Protein AF-A0AA88R246-F1 (afdb_monomer_lite)

Foldseek 3Di:
DDDDDDDPPVVVVVVVLVVVFVQDPVLVVLQVVLVVCVVPDDLLPAAADLVVQLVSLLSHQLSVLSRVCRSLVHDDPLLSLLSSLLSSLLSLLVLLLCQVVVCVPPQRDRNQHPVLQVVLVQWDDDPNGIGGHDPPQPSQLSSLVVSLVSSVVSLVVSVVSPVVDDPSSQVSSLSSLLSVLLSVQCVVVSNRSPPCCCVPPRRNDPVVVSVQVSVCSVCCPVDPDDRPPPDPDCPPCCPSVVVVCVVVVNDDPPPDDDDDDDDDDDDDDDDDDDDDDDDDDDDDDDDDDDDDDDD

Secondary structure (DSSP, 8-state):
-------HHHHHHHHHHHHHS---HHHHHHHHHHHHHHHT--TT-----HHHHHHHHIIIIIHHHHHHHHHTT---HHHHHHHHHHHHHHHHHHHHHHHHHHHTTTS----S-HHHHHHTT-EEEETTEEEE----HHHHHHHHHHHHHHHHHHHHHHHHHTTTS-GGGHHHHTTHHHHHHHHHHHHHTTT-TT-GGGGSTBTTB-HHHHHHHHHHHHHTTTSTT-----S-----HHHHHHHHHHHTTT-----SS-----------------PPP------------PPPP--

InterPro domains:
  IPR002060 Squalene/phytoene synthase [PF00494] (11-198)
  IPR008949 Isoprenoid synthase domain superfamily [G3DSA:1.10.600.10] (1-194)
  IPR008949 Isoprenoid synthase domain superfamily [SSF48576] (9-214)

Sequence (295 aa):
MSGASTSSGVRAAFSYCVQQHKISKSWLKRSVEARINDANREFDEIPGTVEELEQYAENTASTMLYSTLQAGGIRSTAADHAASHIGKASGLLLLLKSIPYHASRNHCFSYIPAKVAAKHGLLVKQGGESQIRMDSREGLSDAVFEMASVANAHLQKARELAGTVPVEARPVLLPALPAQVLLDSLSRVQFDVFDPRLVRGILGVPPLSFQMKLKCELESRTIAGVRIDCLVDKTPEDSVARMWRSVTGGCGVAVDGVRSCCRWSMDGRHAGVGRCVAGRRKMGFGDVAVSPWTA

pLDDT: mean 74.27, std 26.78, range [23.48, 98.81]

Radius of gyration: 23.15 Å; chains: 1; bounding box: 57×78×54 Å

Structure (mmCIF, N/CA/C/O backbone):
data_AF-A0AA88R246-F1
#
_entry.id   AF-A0AA88R246-F1
#
loop_
_atom_site.group_PDB
_atom_site.id
_atom_site.type_symbol
_atom_site.label_atom_id
_atom_site.label_alt_id
_atom_site.label_comp_id
_atom_site.label_asym_id
_atom_site.label_entity_id
_atom_site.label_seq_id
_atom_site.pdbx_PDB_ins_code
_atom_site.Cartn_x
_atom_site.Cartn_y
_atom_site.Cartn_z
_atom_site.occupancy
_atom_site.B_iso_or_equiv
_atom_site.auth_seq_id
_atom_site.auth_comp_id
_atom_site.auth_asym_id
_atom_site.auth_atom_id
_atom_site.pdbx_PDB_model_num
ATOM 1 N N . MET A 1 1 ? -2.635 40.522 6.692 1.00 35.00 1 MET A N 1
ATOM 2 C CA . MET A 1 1 ? -3.107 39.676 5.574 1.00 35.00 1 MET A CA 1
ATOM 3 C C . MET A 1 1 ? -3.913 38.534 6.170 1.00 35.00 1 MET A C 1
ATOM 5 O O . MET A 1 1 ? -3.350 37.649 6.797 1.00 35.00 1 MET A O 1
ATOM 9 N N . SER A 1 2 ? -5.237 38.650 6.106 1.00 39.62 2 SER A N 1
ATOM 10 C CA . SER A 1 2 ? -6.203 37.724 6.696 1.00 39.62 2 SER A CA 1
ATOM 11 C C . SER A 1 2 ? -6.232 36.409 5.917 1.00 39.62 2 SER A C 1
ATOM 13 O O . SER A 1 2 ? -6.717 36.370 4.787 1.00 39.62 2 SER A O 1
ATOM 15 N N . GLY A 1 3 ? -5.711 35.339 6.519 1.00 38.88 3 GLY A N 1
ATOM 16 C CA . GLY A 1 3 ? -5.854 33.981 6.001 1.00 38.88 3 GLY A CA 1
ATOM 17 C C . GLY A 1 3 ? -7.319 33.561 6.066 1.00 38.88 3 GLY A C 1
ATOM 18 O O . GLY A 1 3 ? -7.856 33.341 7.150 1.00 38.88 3 GLY A O 1
ATOM 19 N N . ALA A 1 4 ? -7.975 33.510 4.909 1.00 44.34 4 ALA A N 1
ATOM 20 C CA . ALA A 1 4 ? -9.368 33.116 4.784 1.00 44.34 4 ALA A CA 1
ATOM 21 C C . ALA A 1 4 ? -9.586 31.704 5.355 1.00 44.34 4 ALA A C 1
ATOM 23 O O . ALA A 1 4 ? -8.987 30.723 4.912 1.00 44.34 4 ALA A O 1
ATOM 24 N N . SER A 1 5 ? -10.462 31.622 6.355 1.00 52.97 5 SER A N 1
ATOM 25 C CA . SER A 1 5 ? -10.912 30.396 6.999 1.00 52.97 5 SER A CA 1
ATOM 26 C C . SER A 1 5 ? -11.648 29.504 5.999 1.00 52.97 5 SER A C 1
ATOM 28 O O . SER A 1 5 ? -12.808 29.750 5.670 1.00 52.97 5 SER A O 1
ATOM 30 N N . THR A 1 6 ? -11.008 28.436 5.542 1.00 55.66 6 THR A N 1
ATOM 31 C CA . THR A 1 6 ? -11.683 27.367 4.801 1.00 55.66 6 THR A CA 1
ATOM 32 C C . THR A 1 6 ? -11.659 26.076 5.629 1.00 55.66 6 THR A C 1
ATOM 34 O O . THR A 1 6 ? -10.630 25.677 6.168 1.00 55.66 6 THR A O 1
ATOM 37 N N . SER A 1 7 ? -12.841 25.452 5.755 1.00 57.88 7 SER A N 1
ATOM 38 C CA . SER A 1 7 ? -13.200 24.218 6.497 1.00 57.88 7 SER A CA 1
ATOM 39 C C . SER A 1 7 ? -13.704 24.340 7.955 1.00 57.88 7 SER A C 1
ATOM 41 O O . SER A 1 7 ? -13.295 23.604 8.853 1.00 57.88 7 SER A O 1
ATOM 43 N N . SER A 1 8 ? -14.696 25.200 8.216 1.00 70.62 8 SER A N 1
ATOM 44 C CA . SER A 1 8 ? -15.404 25.200 9.513 1.00 70.62 8 SER A CA 1
ATOM 45 C C . SER A 1 8 ? -16.084 23.854 9.832 1.00 70.62 8 SER A C 1
ATOM 47 O O . SER A 1 8 ? -16.050 23.428 10.983 1.00 70.62 8 SER A O 1
ATOM 49 N N . GLY A 1 9 ? -16.620 23.149 8.824 1.00 81.50 9 GLY A N 1
ATOM 50 C CA . GLY A 1 9 ? -17.349 21.882 8.996 1.00 81.50 9 GLY A CA 1
ATOM 51 C C . GLY A 1 9 ? -16.473 20.672 9.341 1.00 81.50 9 GLY A C 1
ATOM 52 O O . GLY A 1 9 ? -16.708 20.016 10.352 1.00 81.50 9 GLY A O 1
ATOM 53 N N . VAL A 1 10 ? -15.427 20.394 8.551 1.00 83.69 10 VAL A N 1
ATOM 54 C CA . VAL A 1 10 ? -14.517 19.252 8.802 1.00 83.69 10 VAL A CA 1
ATOM 55 C C . VAL A 1 10 ? -13.786 19.427 10.130 1.00 83.69 10 VAL A C 1
ATOM 57 O O . VAL A 1 10 ? -13.700 18.489 10.919 1.00 83.69 10 VAL A O 1
ATOM 60 N N . ARG A 1 11 ? -13.318 20.648 10.422 1.00 83.75 11 ARG A N 1
ATOM 61 C CA . ARG A 1 11 ? -12.662 20.959 11.694 1.00 83.75 11 ARG A CA 1
ATOM 62 C C . ARG A 1 11 ? -13.608 20.782 12.883 1.00 83.75 11 ARG A C 1
ATOM 64 O O . ARG A 1 11 ? -13.180 20.251 13.903 1.00 83.75 11 ARG A O 1
ATOM 71 N N . ALA A 1 12 ? -14.871 21.196 12.760 1.00 84.81 12 ALA A N 1
ATOM 72 C CA . ALA A 1 12 ? -15.870 21.009 13.811 1.00 84.81 12 ALA A CA 1
ATOM 73 C C . ALA A 1 12 ? -16.197 19.524 14.035 1.00 84.81 12 ALA A C 1
ATOM 75 O O . ALA A 1 12 ? -16.157 19.069 15.176 1.00 84.81 12 ALA A O 1
ATOM 76 N N . ALA A 1 13 ? -16.434 18.757 12.966 1.00 84.94 13 ALA A N 1
ATOM 77 C CA . ALA A 1 13 ? -16.696 17.319 13.051 1.00 84.94 13 ALA A CA 1
ATOM 78 C C . ALA A 1 13 ? -15.510 16.559 13.664 1.00 84.94 13 ALA A C 1
ATOM 80 O O . ALA A 1 13 ? -15.682 15.753 14.575 1.00 84.94 13 ALA A O 1
ATOM 81 N N . PHE A 1 14 ? -14.287 16.876 13.234 1.00 83.25 14 PHE A N 1
ATOM 82 C CA . PHE A 1 14 ? -13.085 16.275 13.800 1.00 83.25 14 PHE A CA 1
ATOM 83 C C . PHE A 1 14 ? -12.880 16.671 15.270 1.00 83.25 14 PHE A C 1
ATOM 85 O O . PHE A 1 14 ? -12.586 15.815 16.101 1.00 83.25 14 PHE A O 1
ATOM 92 N N . SER A 1 15 ? -13.091 17.946 15.620 1.00 84.50 15 SER A N 1
ATOM 93 C CA . SER A 1 15 ? -13.041 18.408 17.014 1.00 84.50 15 SER A CA 1
ATOM 94 C C . SER A 1 15 ? -14.056 17.672 17.885 1.00 84.50 15 SER A C 1
ATOM 96 O O . SER A 1 15 ? -13.725 17.295 19.006 1.00 84.50 15 SER A O 1
ATOM 98 N N . TYR A 1 16 ? -15.265 17.433 17.374 1.00 85.19 16 TYR A N 1
ATOM 99 C CA . TYR A 1 16 ? -16.276 16.637 18.060 1.00 85.19 16 TYR A CA 1
ATOM 100 C C . TYR A 1 16 ? -15.794 15.194 18.280 1.00 85.19 16 TYR A C 1
ATOM 102 O O . TYR A 1 16 ? -15.794 14.726 19.416 1.00 85.19 16 TYR A O 1
ATOM 110 N N . CYS A 1 17 ? -15.278 14.516 17.249 1.00 81.88 17 CYS A N 1
ATOM 111 C CA . CYS A 1 17 ? -14.730 13.161 17.389 1.00 81.88 17 CYS A CA 1
ATOM 112 C C . CYS A 1 17 ? -13.580 13.082 18.405 1.00 81.88 17 CYS A C 1
ATOM 114 O O . CYS A 1 17 ? -13.530 12.135 19.181 1.00 81.88 17 CYS A O 1
ATOM 116 N N . VAL A 1 18 ? -12.683 14.074 18.442 1.00 84.25 18 VAL A N 1
ATOM 117 C CA . VAL A 1 18 ? -11.574 14.138 19.415 1.00 84.25 18 VAL A CA 1
ATOM 118 C C . VAL A 1 18 ? -12.067 14.400 20.844 1.00 84.25 18 VAL A C 1
ATOM 120 O O . VAL A 1 18 ? -11.430 13.962 21.799 1.00 84.25 18 VAL A O 1
ATOM 123 N N . GLN A 1 19 ? -13.183 15.115 21.014 1.00 83.38 19 GLN A N 1
ATOM 124 C CA . GLN A 1 19 ? -13.802 15.318 22.329 1.00 83.38 19 GLN A CA 1
ATOM 125 C C . GLN A 1 19 ? -14.497 14.046 22.832 1.00 83.38 19 GLN A C 1
ATOM 127 O O . GLN A 1 19 ? -14.386 13.723 24.012 1.00 83.38 19 GLN A O 1
ATOM 132 N N . GLN A 1 20 ? -15.191 13.323 21.947 1.00 83.06 20 GLN A N 1
ATOM 133 C CA . GLN A 1 20 ? -15.928 12.102 22.297 1.00 83.06 20 GLN A CA 1
ATOM 134 C C . GLN A 1 20 ? -15.016 10.875 22.442 1.00 83.06 20 GLN A C 1
ATOM 136 O O . GLN A 1 20 ? -15.231 10.027 23.307 1.00 83.06 20 GLN A O 1
ATOM 141 N N . HIS A 1 21 ? -13.970 10.782 21.621 1.00 79.12 21 HIS A N 1
ATOM 142 C CA . HIS A 1 21 ? -13.062 9.642 21.574 1.00 79.12 21 HIS A CA 1
ATOM 143 C C . HIS A 1 21 ? -11.621 10.091 21.812 1.00 79.12 21 HIS A C 1
ATOM 145 O O . HIS A 1 21 ? -11.150 11.083 21.260 1.00 79.12 21 HIS A O 1
ATOM 151 N N . LYS A 1 22 ? -10.870 9.308 22.597 1.00 77.56 22 LYS A N 1
ATOM 152 C CA . LYS A 1 22 ? -9.430 9.525 22.812 1.00 77.56 22 LYS A CA 1
ATOM 153 C C . LYS A 1 22 ? -8.634 9.100 21.570 1.00 77.56 22 LYS A C 1
ATOM 155 O O . LYS A 1 22 ? -7.970 8.067 21.585 1.00 77.56 22 LYS A O 1
ATOM 160 N N . ILE A 1 23 ? -8.730 9.884 20.499 1.00 81.50 23 ILE A N 1
ATOM 161 C CA . ILE A 1 23 ? -7.979 9.676 19.257 1.00 81.50 23 ILE A CA 1
ATOM 162 C C . ILE A 1 23 ? -6.548 10.167 19.466 1.00 81.50 23 ILE A C 1
ATOM 164 O O . ILE A 1 23 ? -6.315 11.304 19.890 1.00 81.50 23 ILE A O 1
ATOM 168 N N . SER A 1 24 ? -5.572 9.320 19.150 1.00 83.19 24 SER A N 1
ATOM 169 C CA . SER A 1 24 ? -4.174 9.702 19.243 1.00 83.19 24 SER A CA 1
ATOM 170 C C . SER A 1 24 ? -3.812 10.712 18.160 1.00 83.19 24 SER A C 1
ATOM 172 O O . SER A 1 24 ? -3.824 10.417 16.963 1.00 83.19 24 SER A O 1
ATOM 174 N N . LYS A 1 25 ? -3.386 11.901 18.593 1.00 86.62 25 LYS A N 1
ATOM 175 C CA . LYS A 1 25 ? -2.798 12.912 17.704 1.00 86.62 25 LYS A CA 1
ATOM 176 C C . LYS A 1 25 ? -1.494 12.426 17.064 1.00 86.62 25 LYS A C 1
ATOM 178 O O . LYS A 1 25 ? -1.115 12.947 16.018 1.00 86.62 25 LYS A O 1
ATOM 183 N N . SER A 1 26 ? -0.814 11.444 17.668 1.00 90.81 26 SER A N 1
ATOM 184 C CA . SER A 1 26 ? 0.472 10.947 17.169 1.00 90.81 26 SER A CA 1
ATOM 185 C C . SER A 1 26 ? 0.349 10.290 15.795 1.00 90.81 26 SER A C 1
ATOM 187 O O . SER A 1 26 ? 1.221 10.505 14.961 1.00 90.81 26 SER A O 1
ATOM 189 N N . TRP A 1 27 ? -0.737 9.554 15.526 1.00 91.94 27 TRP A N 1
ATOM 190 C CA . TRP A 1 27 ? -0.941 8.878 14.240 1.00 91.94 27 TRP A CA 1
ATOM 191 C C . TRP A 1 27 ? -1.138 9.869 13.098 1.00 91.94 27 TRP A C 1
ATOM 193 O O . TRP A 1 27 ? -0.488 9.760 12.061 1.00 91.94 27 TRP A O 1
ATOM 203 N N . LEU A 1 28 ? -1.966 10.889 13.320 1.00 89.88 28 LEU A N 1
ATOM 204 C CA . LEU A 1 28 ? -2.199 11.941 12.334 1.00 89.88 28 LEU A CA 1
ATOM 205 C C . LEU A 1 28 ? -0.947 12.784 12.110 1.00 89.88 28 LEU A C 1
ATOM 207 O O . LEU A 1 28 ? -0.586 13.040 10.965 1.00 89.88 28 LEU A O 1
ATOM 211 N N . LYS A 1 29 ? -0.254 13.166 13.190 1.00 94.50 29 LYS A N 1
ATOM 212 C CA . LYS A 1 29 ? 1.013 13.897 13.096 1.00 94.50 29 LYS A CA 1
ATOM 213 C C . LYS A 1 29 ? 2.038 13.107 12.279 1.00 94.50 29 LYS A C 1
ATOM 215 O O . LYS A 1 29 ? 2.584 13.650 11.328 1.00 94.50 29 LYS A O 1
ATOM 220 N N . ARG A 1 30 ? 2.196 11.811 12.567 1.00 96.31 30 ARG A N 1
ATOM 221 C CA . ARG A 1 30 ? 3.084 10.910 11.821 1.00 96.31 30 ARG A CA 1
ATOM 222 C C . ARG A 1 30 ? 2.716 10.821 10.338 1.00 96.31 30 ARG A C 1
ATOM 224 O O . ARG A 1 30 ? 3.610 10.868 9.499 1.00 96.31 30 ARG A O 1
ATOM 231 N N . SER A 1 31 ? 1.425 10.750 10.000 1.00 96.50 31 SER A N 1
ATOM 232 C CA . SER A 1 31 ? 0.998 10.766 8.594 1.00 96.50 31 SER A CA 1
ATOM 233 C C . SER A 1 31 ? 1.290 12.082 7.895 1.00 96.50 31 SER A C 1
ATOM 235 O O . SER A 1 31 ? 1.627 12.059 6.712 1.00 96.50 31 SER A O 1
ATOM 237 N N . VAL A 1 32 ? 1.103 13.210 8.576 1.00 96.25 32 VAL A N 1
ATOM 238 C CA . VAL A 1 32 ? 1.383 14.528 8.004 1.00 96.25 32 VAL A CA 1
ATOM 239 C C . VAL A 1 32 ? 2.884 14.684 7.784 1.00 96.25 32 VAL A C 1
ATOM 241 O O . VAL A 1 32 ? 3.290 15.029 6.682 1.00 96.25 32 VAL A O 1
ATOM 244 N N . GLU A 1 33 ? 3.702 14.348 8.781 1.00 97.69 33 GLU A N 1
ATOM 245 C CA . GLU A 1 33 ? 5.165 14.396 8.688 1.00 97.69 33 GLU A CA 1
ATOM 246 C C . GLU A 1 33 ? 5.692 13.507 7.558 1.00 97.69 33 GLU A C 1
ATOM 248 O O . GLU A 1 33 ? 6.476 13.972 6.738 1.00 97.69 33 GLU A O 1
ATOM 253 N N . ALA A 1 34 ? 5.207 12.267 7.436 1.00 96.94 34 ALA A N 1
ATOM 254 C CA . ALA A 1 34 ? 5.619 11.375 6.352 1.00 96.94 34 ALA A CA 1
ATOM 255 C C . ALA A 1 34 ? 5.287 11.937 4.959 1.00 96.94 34 ALA A C 1
ATOM 257 O O . ALA A 1 34 ? 6.098 11.821 4.045 1.00 96.94 34 ALA A O 1
ATOM 258 N N . ARG A 1 35 ? 4.121 12.578 4.796 1.00 95.25 35 ARG A N 1
ATOM 259 C CA . ARG A 1 35 ? 3.712 13.201 3.524 1.00 95.25 35 ARG A CA 1
ATOM 260 C C . ARG A 1 35 ? 4.471 14.493 3.228 1.00 95.25 35 ARG A C 1
ATOM 262 O O . ARG A 1 35 ? 4.769 14.743 2.070 1.00 95.25 35 ARG A O 1
ATOM 269 N N . ILE A 1 36 ? 4.783 15.298 4.247 1.00 95.75 36 ILE A N 1
ATOM 270 C CA . ILE A 1 36 ? 5.631 16.490 4.097 1.00 95.75 36 ILE A CA 1
ATOM 271 C C . ILE A 1 36 ? 7.034 16.069 3.658 1.00 95.75 36 ILE A C 1
ATOM 273 O O . ILE A 1 36 ? 7.559 16.626 2.703 1.00 95.75 36 ILE A O 1
ATOM 277 N N . ASN A 1 37 ? 7.609 15.055 4.306 1.00 93.38 37 ASN A N 1
ATOM 278 C CA . ASN A 1 37 ? 8.934 14.550 3.955 1.00 93.38 37 ASN A CA 1
ATOM 279 C C . ASN A 1 37 ? 8.968 13.993 2.525 1.00 93.38 37 ASN A C 1
ATOM 281 O O . ASN A 1 37 ? 9.909 14.266 1.796 1.00 93.38 37 ASN A O 1
ATOM 285 N N . ASP A 1 38 ? 7.932 13.264 2.103 1.00 91.44 38 ASP A N 1
ATOM 286 C CA . ASP A 1 38 ? 7.819 12.756 0.728 1.00 91.44 38 ASP A CA 1
ATOM 287 C C . ASP A 1 38 ? 7.621 13.878 -0.304 1.00 91.44 38 ASP A C 1
ATOM 289 O O . ASP A 1 38 ? 8.157 13.796 -1.402 1.00 91.44 38 ASP A O 1
ATOM 293 N N . ALA A 1 39 ? 6.907 14.953 0.050 1.00 89.56 39 ALA A N 1
ATOM 294 C CA . ALA A 1 39 ? 6.737 16.124 -0.814 1.00 89.56 39 ALA A CA 1
ATOM 295 C C . ALA A 1 39 ? 8.005 16.988 -0.931 1.00 89.56 39 ALA A C 1
ATOM 297 O O . ALA A 1 39 ? 8.181 17.666 -1.940 1.00 89.56 39 ALA A O 1
ATOM 298 N N . ASN A 1 40 ? 8.858 16.975 0.095 1.00 89.62 40 ASN A N 1
ATOM 299 C CA . ASN A 1 40 ? 10.129 17.701 0.124 1.00 89.62 40 ASN A CA 1
ATOM 300 C C . ASN A 1 40 ? 11.295 16.906 -0.482 1.00 89.62 40 ASN A C 1
ATOM 302 O O . ASN A 1 40 ? 12.397 17.440 -0.553 1.00 89.62 40 ASN A O 1
ATOM 306 N N . ARG A 1 41 ? 11.071 15.644 -0.862 1.00 84.69 41 ARG A N 1
ATOM 307 C CA . ARG A 1 41 ? 12.100 14.748 -1.390 1.00 84.69 41 ARG A CA 1
ATOM 308 C C . ARG A 1 41 ? 12.610 15.260 -2.744 1.00 84.69 41 ARG A C 1
ATOM 310 O O . ARG A 1 41 ? 11.811 15.663 -3.597 1.00 84.69 41 ARG A O 1
ATOM 317 N N . GLU A 1 42 ? 13.927 15.257 -2.926 1.00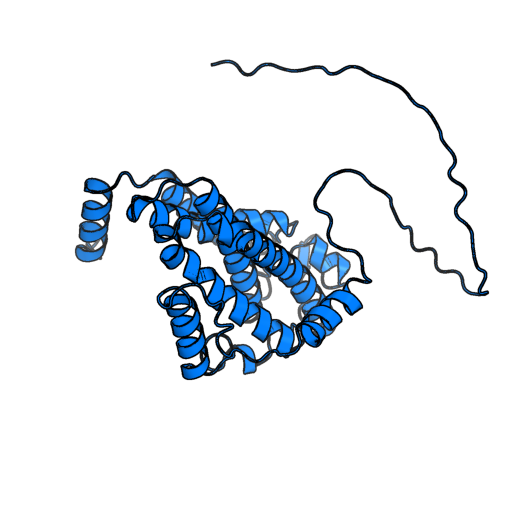 80.62 42 GLU A N 1
ATOM 318 C CA . GLU A 1 42 ? 14.564 15.743 -4.157 1.00 80.62 42 GLU A CA 1
ATOM 319 C C . GLU A 1 42 ? 14.411 14.737 -5.316 1.00 80.62 42 GLU A C 1
ATOM 321 O O . GLU A 1 42 ? 14.024 13.582 -5.132 1.00 80.62 42 GLU A O 1
ATOM 326 N N . PHE A 1 43 ? 14.653 15.183 -6.553 1.00 69.19 43 PHE A N 1
ATOM 327 C CA . PHE A 1 43 ? 14.414 14.371 -7.755 1.00 69.19 43 PHE A CA 1
ATOM 328 C C . PHE A 1 43 ? 15.380 13.185 -7.913 1.00 69.19 43 PHE A C 1
ATOM 330 O O . PHE A 1 43 ? 15.055 12.229 -8.619 1.00 69.19 43 PHE A O 1
ATOM 337 N N . ASP A 1 44 ? 16.552 13.249 -7.290 1.00 70.88 44 ASP A N 1
ATOM 338 C CA . ASP A 1 44 ? 17.595 12.221 -7.272 1.00 70.88 44 ASP A CA 1
ATOM 339 C C . ASP A 1 44 ? 17.527 11.316 -6.024 1.00 70.88 44 ASP A C 1
ATOM 341 O O . ASP A 1 44 ? 18.180 10.269 -5.975 1.00 70.88 44 ASP A O 1
ATOM 345 N N . GLU A 1 45 ? 16.683 11.655 -5.045 1.00 81.50 45 GLU A N 1
ATOM 346 C CA . GLU A 1 45 ? 16.440 10.861 -3.840 1.00 81.50 45 GLU A CA 1
ATOM 347 C C . GLU A 1 45 ? 15.536 9.650 -4.137 1.00 81.50 45 GLU A C 1
ATOM 349 O O . GLU A 1 45 ? 14.360 9.577 -3.769 1.00 81.50 45 GLU A O 1
ATOM 354 N N . ILE A 1 46 ? 16.101 8.647 -4.809 1.00 85.75 46 ILE A N 1
ATOM 355 C CA . ILE A 1 46 ? 15.436 7.362 -5.051 1.00 85.75 46 ILE A CA 1
ATOM 356 C C . ILE A 1 46 ? 15.368 6.573 -3.729 1.00 85.75 46 ILE A C 1
ATOM 358 O O . ILE A 1 46 ? 16.405 6.390 -3.085 1.00 85.75 46 ILE A O 1
ATOM 362 N N . PRO A 1 47 ? 14.198 6.019 -3.344 1.00 90.75 47 PRO A N 1
ATOM 363 C CA . PRO A 1 47 ? 14.093 5.124 -2.192 1.00 90.75 47 PRO A CA 1
ATOM 364 C C . PRO A 1 47 ? 15.116 3.986 -2.281 1.00 90.75 47 PRO A C 1
ATOM 366 O O . PRO A 1 47 ? 15.259 3.351 -3.325 1.00 90.75 47 PRO A O 1
ATOM 369 N N . GLY A 1 48 ? 15.838 3.685 -1.209 1.00 91.88 48 GLY A N 1
ATOM 370 C CA . GLY A 1 48 ? 16.890 2.668 -1.253 1.00 91.88 48 GLY A CA 1
ATOM 371 C C . GLY A 1 48 ? 16.323 1.251 -1.345 1.00 91.88 48 GLY A C 1
ATOM 372 O O . GLY A 1 48 ? 16.835 0.396 -2.081 1.00 91.88 48 GLY A O 1
ATOM 373 N N . THR A 1 49 ? 15.256 0.997 -0.588 1.00 96.19 49 THR A N 1
ATOM 374 C CA . THR A 1 49 ? 14.737 -0.344 -0.291 1.00 96.19 49 THR A CA 1
ATOM 375 C C . THR A 1 49 ? 13.205 -0.415 -0.316 1.00 96.19 49 THR A C 1
ATOM 377 O O . THR A 1 49 ? 12.528 0.611 -0.274 1.00 96.19 49 THR A O 1
ATOM 380 N N . VAL A 1 50 ? 12.637 -1.626 -0.410 1.00 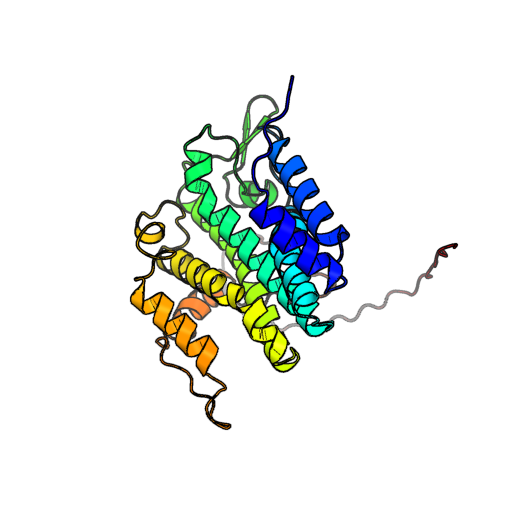97.31 50 VAL A N 1
ATOM 381 C CA . VAL A 1 50 ? 11.170 -1.808 -0.330 1.00 97.31 50 VAL A CA 1
ATOM 382 C C . VAL A 1 50 ? 10.685 -1.513 1.089 1.00 97.31 50 VAL A C 1
ATOM 384 O O . VAL A 1 50 ? 9.616 -0.935 1.269 1.00 97.31 50 VAL A O 1
ATOM 387 N N . GLU A 1 51 ? 11.517 -1.808 2.083 1.00 97.75 51 GLU A N 1
ATOM 388 C CA . GLU A 1 51 ? 11.265 -1.587 3.502 1.00 97.75 51 GLU A CA 1
ATOM 389 C C . GLU A 1 51 ? 11.055 -0.097 3.830 1.00 97.75 51 GLU A C 1
ATOM 391 O O . GLU A 1 51 ? 10.216 0.247 4.662 1.00 97.75 51 GLU A O 1
ATOM 396 N N . GLU A 1 52 ? 11.754 0.815 3.145 1.00 96.38 52 GLU A N 1
ATOM 397 C CA . GLU A 1 52 ? 11.508 2.262 3.259 1.00 96.38 52 GLU A CA 1
ATOM 398 C C . GLU A 1 52 ? 10.103 2.647 2.776 1.00 96.38 52 GLU A C 1
ATOM 400 O O . GLU A 1 52 ? 9.433 3.479 3.394 1.00 96.38 52 GLU A O 1
ATOM 405 N N . LEU A 1 53 ? 9.626 2.018 1.699 1.00 97.06 53 LEU A N 1
ATOM 406 C CA . LEU A 1 53 ? 8.278 2.244 1.177 1.00 97.06 53 LEU A CA 1
ATOM 407 C C . LEU A 1 53 ? 7.207 1.582 2.047 1.00 97.06 53 LEU A C 1
ATOM 409 O O . LEU A 1 53 ? 6.144 2.168 2.249 1.00 97.06 53 LEU A O 1
ATOM 413 N N . GLU A 1 54 ? 7.486 0.413 2.629 1.00 98.12 54 GLU A N 1
ATOM 414 C CA . GLU A 1 54 ? 6.643 -0.181 3.672 1.00 98.12 54 GLU A CA 1
ATOM 415 C C . GLU A 1 54 ? 6.538 0.745 4.885 1.00 98.12 54 GLU A C 1
ATOM 417 O O . GLU A 1 54 ? 5.450 0.932 5.428 1.00 98.12 54 GLU A O 1
ATOM 422 N N . GLN A 1 55 ? 7.648 1.356 5.304 1.00 98.25 55 GLN A N 1
ATOM 423 C CA . GLN A 1 55 ? 7.662 2.296 6.420 1.00 98.25 55 GLN A CA 1
ATOM 424 C C . GLN A 1 55 ? 6.884 3.577 6.089 1.00 98.25 55 GLN A C 1
ATOM 426 O O . GLN A 1 55 ? 6.159 4.094 6.944 1.00 98.25 55 GLN A O 1
ATOM 431 N N . TYR A 1 56 ? 6.982 4.075 4.854 1.00 97.56 56 TYR A N 1
ATOM 432 C CA . TYR A 1 56 ? 6.148 5.175 4.373 1.00 97.56 56 TYR A CA 1
ATOM 433 C C . TYR A 1 56 ? 4.657 4.803 4.381 1.00 97.56 56 TYR A C 1
ATOM 435 O O . TYR A 1 56 ? 3.835 5.564 4.898 1.00 97.56 56 TYR A O 1
ATOM 443 N N . ALA A 1 57 ? 4.298 3.622 3.874 1.00 98.31 57 ALA A N 1
ATOM 444 C CA . ALA A 1 57 ? 2.925 3.122 3.866 1.00 98.31 57 ALA A CA 1
ATOM 445 C C . ALA A 1 57 ? 2.375 2.912 5.288 1.00 98.31 57 ALA A C 1
ATOM 447 O O . ALA A 1 57 ? 1.235 3.278 5.573 1.00 98.31 57 ALA A O 1
ATOM 448 N N . GLU A 1 58 ? 3.204 2.421 6.209 1.00 98.44 58 GLU A N 1
ATOM 449 C CA . GLU A 1 58 ? 2.882 2.314 7.632 1.00 98.44 58 GLU A CA 1
ATOM 450 C C . GLU A 1 58 ? 2.597 3.683 8.251 1.00 98.44 58 GLU A C 1
ATOM 452 O O . GLU A 1 58 ? 1.613 3.872 8.965 1.00 98.44 58 GLU A O 1
ATOM 457 N N . ASN A 1 59 ? 3.427 4.673 7.930 1.00 98.31 59 ASN A N 1
ATOM 458 C CA . ASN A 1 59 ? 3.285 6.016 8.471 1.00 98.31 59 ASN A CA 1
ATOM 459 C C . ASN A 1 59 ? 2.118 6.795 7.850 1.00 98.31 59 ASN A C 1
ATOM 461 O O . ASN A 1 59 ? 1.667 7.759 8.464 1.00 98.31 59 ASN A O 1
ATOM 465 N N . THR A 1 60 ? 1.590 6.384 6.692 1.00 97.62 60 THR A N 1
ATOM 466 C CA . THR A 1 60 ? 0.544 7.118 5.958 1.00 97.62 60 THR A CA 1
ATOM 467 C C . THR A 1 60 ? -0.790 6.382 5.854 1.00 97.62 60 THR A C 1
ATOM 469 O O . THR A 1 60 ? -1.817 6.934 6.236 1.00 97.62 60 THR A O 1
ATOM 472 N N . ALA A 1 61 ? -0.815 5.166 5.312 1.00 97.44 61 ALA A N 1
ATOM 473 C CA . ALA A 1 61 ? -2.035 4.394 5.110 1.00 97.44 61 ALA A CA 1
ATOM 474 C C . ALA A 1 61 ? -2.454 3.665 6.395 1.00 97.44 61 ALA A C 1
ATOM 476 O O . ALA A 1 61 ? -3.619 3.754 6.787 1.00 97.44 61 ALA A O 1
ATOM 477 N N . SER A 1 62 ? -1.518 3.008 7.097 1.00 98.06 62 SER A N 1
ATOM 478 C CA . SER A 1 62 ? -1.841 2.298 8.347 1.00 98.06 62 SER A CA 1
ATOM 479 C C . SER A 1 62 ? -2.279 3.258 9.453 1.00 98.06 62 SER A C 1
ATOM 481 O O . SER A 1 62 ? -3.245 2.981 10.160 1.00 98.06 62 SER A O 1
ATOM 483 N N . THR A 1 63 ? -1.650 4.433 9.565 1.00 96.94 63 THR A N 1
ATOM 484 C CA . THR A 1 63 ? -2.038 5.458 10.552 1.00 96.94 63 THR A CA 1
ATOM 485 C C . THR A 1 63 ? -3.485 5.922 10.405 1.00 96.94 63 THR A C 1
ATOM 487 O O . THR A 1 63 ? -4.137 6.167 11.420 1.00 96.94 63 THR A O 1
ATOM 490 N N . MET A 1 64 ? -4.028 5.972 9.184 1.00 95.50 64 MET A N 1
ATOM 491 C CA . MET A 1 64 ? -5.449 6.274 8.963 1.00 95.50 64 MET A CA 1
ATOM 492 C C . MET A 1 64 ? -6.358 5.164 9.498 1.00 95.50 64 MET A C 1
ATOM 494 O O . MET A 1 64 ? -7.393 5.455 10.104 1.00 95.50 64 MET A O 1
ATOM 498 N N . LEU A 1 65 ? -5.961 3.898 9.344 1.00 96.19 65 LEU A N 1
ATOM 499 C CA . LEU A 1 65 ? -6.688 2.761 9.912 1.00 96.19 65 LEU A CA 1
ATOM 500 C C . LEU A 1 65 ? -6.617 2.767 11.443 1.00 96.19 65 LEU A C 1
ATOM 502 O O . LEU A 1 65 ? -7.654 2.628 12.086 1.00 96.19 65 LEU A O 1
ATOM 506 N N . TYR A 1 66 ? -5.449 3.039 12.037 1.00 96.38 66 TYR A N 1
ATOM 507 C CA . TYR A 1 66 ? -5.306 3.180 13.494 1.00 96.38 66 TYR A CA 1
ATOM 508 C C . TYR A 1 66 ? -6.176 4.304 14.049 1.00 96.38 66 TYR A C 1
ATOM 510 O O . TYR A 1 66 ? -6.878 4.123 15.044 1.00 96.38 66 TYR A O 1
ATOM 518 N N . SER A 1 67 ? -6.171 5.471 13.398 1.00 93.62 67 SER A N 1
ATOM 519 C CA . SER A 1 67 ? -7.037 6.586 13.785 1.00 93.62 67 SER A CA 1
ATOM 520 C C . SER A 1 67 ? -8.517 6.220 13.679 1.00 93.62 67 SER A C 1
ATOM 522 O O . SER A 1 67 ? -9.289 6.599 14.556 1.00 93.62 67 SER A O 1
ATOM 524 N N . THR A 1 68 ? -8.906 5.447 12.663 1.00 93.88 68 THR A N 1
ATOM 525 C CA . THR A 1 68 ? -10.296 5.006 12.473 1.00 93.88 68 THR A CA 1
ATOM 526 C C . THR A 1 68 ? -10.716 3.974 13.523 1.00 93.88 68 THR A C 1
ATOM 528 O O . THR A 1 68 ? -11.794 4.109 14.099 1.00 93.88 68 THR A O 1
ATOM 531 N N . LEU A 1 69 ? -9.857 3.001 13.852 1.00 93.75 69 LEU A N 1
ATOM 532 C CA . LEU A 1 69 ? -10.090 2.049 14.948 1.00 93.75 69 LEU A CA 1
ATOM 533 C C . LEU A 1 69 ? -10.286 2.792 16.279 1.00 93.75 69 LEU A C 1
ATOM 535 O O . LEU A 1 69 ? -11.264 2.555 16.988 1.00 93.75 69 LEU A O 1
ATOM 539 N N . GLN A 1 70 ? -9.410 3.756 16.580 1.00 92.50 70 GLN A N 1
ATOM 540 C CA . GLN A 1 70 ? -9.501 4.562 17.801 1.00 92.50 70 GLN A CA 1
ATOM 541 C C . GLN A 1 70 ? -10.749 5.450 17.840 1.00 92.50 70 GLN A C 1
ATOM 543 O O . GLN A 1 70 ? -11.373 5.571 18.897 1.00 92.50 70 GLN A O 1
ATOM 548 N N . ALA A 1 71 ? -11.131 6.051 16.710 1.00 90.19 71 ALA A N 1
ATOM 549 C CA . ALA A 1 71 ? -12.365 6.824 16.593 1.00 90.19 71 ALA A CA 1
ATOM 550 C C . ALA A 1 71 ? -13.609 5.943 16.795 1.00 90.19 71 ALA A C 1
ATOM 552 O O . ALA A 1 71 ? -14.575 6.393 17.398 1.00 90.19 71 ALA A O 1
ATOM 553 N N . GLY A 1 72 ? -13.560 4.675 16.378 1.00 90.31 72 GLY A N 1
ATOM 554 C CA . GLY A 1 72 ? -14.589 3.672 16.666 1.00 90.31 72 GLY A CA 1
ATOM 555 C C . GLY A 1 72 ? -14.557 3.116 18.095 1.00 90.31 72 GLY A C 1
ATOM 556 O O . GLY A 1 72 ? -15.334 2.223 18.413 1.00 90.31 72 GLY A O 1
ATOM 557 N N . GLY A 1 73 ? -13.655 3.595 18.962 1.00 90.75 73 GLY A N 1
ATOM 558 C CA . GLY A 1 73 ? -13.493 3.085 20.327 1.00 90.75 73 GLY A CA 1
ATOM 559 C C . GLY A 1 73 ? -12.885 1.680 20.412 1.00 90.75 73 GLY A C 1
ATOM 560 O O . GLY A 1 73 ? -12.866 1.088 21.491 1.00 90.75 73 GLY A O 1
ATOM 561 N N . ILE A 1 74 ? -12.362 1.149 19.306 1.00 92.44 74 ILE A N 1
ATOM 562 C CA . ILE A 1 74 ? -11.804 -0.200 19.223 1.00 92.44 74 ILE A CA 1
ATOM 563 C C . ILE A 1 74 ? -10.361 -0.173 19.725 1.00 92.44 74 ILE A C 1
ATOM 565 O O . ILE A 1 74 ? -9.518 0.568 19.219 1.00 92.44 74 ILE A O 1
ATOM 569 N N . ARG A 1 75 ? -10.068 -1.007 20.726 1.00 91.50 75 ARG A N 1
ATOM 570 C CA . ARG A 1 75 ? -8.721 -1.199 21.279 1.00 91.50 75 ARG A CA 1
ATOM 571 C C . ARG A 1 75 ? -8.378 -2.676 21.236 1.00 91.50 75 ARG A C 1
ATOM 573 O O . ARG A 1 75 ? -8.764 -3.433 22.122 1.00 91.50 75 ARG A O 1
ATOM 580 N N . SER A 1 76 ? -7.691 -3.092 20.183 1.00 94.44 76 SER A N 1
ATOM 581 C CA . SER A 1 76 ? -7.297 -4.482 19.994 1.00 94.44 76 SER A CA 1
ATOM 582 C C . SER A 1 76 ? -5.967 -4.532 19.268 1.00 94.44 76 SER A C 1
ATOM 584 O O . SER A 1 76 ? -5.863 -4.068 18.136 1.00 94.44 76 SER A O 1
ATOM 586 N N . THR A 1 77 ? -4.975 -5.156 19.899 1.00 96.06 77 THR A N 1
ATOM 587 C CA . THR A 1 77 ? -3.663 -5.376 19.284 1.00 96.06 77 THR A CA 1
ATOM 588 C C . THR A 1 77 ? -3.792 -6.185 17.997 1.00 96.06 77 THR A C 1
ATOM 590 O O . THR A 1 77 ? -3.156 -5.856 17.005 1.00 96.06 77 THR A O 1
ATOM 593 N N . ALA A 1 78 ? -4.670 -7.192 17.960 1.00 94.50 78 ALA A N 1
ATOM 594 C CA . ALA A 1 78 ? -4.946 -7.969 16.752 1.00 94.50 78 ALA A CA 1
ATOM 595 C C . ALA A 1 78 ? -5.497 -7.099 15.608 1.00 94.50 78 ALA A C 1
ATOM 597 O O . ALA A 1 78 ? -5.060 -7.243 14.466 1.00 94.50 78 ALA A O 1
ATOM 598 N N . ALA A 1 79 ? -6.417 -6.175 15.913 1.00 95.69 79 ALA A N 1
ATOM 599 C CA . ALA A 1 79 ? -6.932 -5.226 14.927 1.00 95.69 79 ALA A CA 1
ATOM 600 C C . ALA A 1 79 ? -5.840 -4.264 14.438 1.00 95.69 79 ALA A C 1
ATOM 602 O O . ALA A 1 79 ? -5.754 -4.025 13.236 1.00 95.69 79 ALA A O 1
ATOM 603 N N . ASP A 1 80 ? -4.977 -3.781 15.335 1.00 96.88 80 ASP A N 1
ATOM 604 C CA . ASP A 1 80 ? -3.846 -2.917 14.980 1.00 96.88 80 ASP A CA 1
ATOM 605 C C . ASP A 1 80 ? -2.834 -3.660 14.086 1.00 96.88 80 ASP A C 1
ATOM 607 O O . ASP A 1 80 ? -2.418 -3.140 13.054 1.00 96.88 80 ASP A O 1
ATOM 611 N N . HIS A 1 81 ? -2.492 -4.916 14.392 1.00 97.69 81 HIS A N 1
ATOM 612 C CA . HIS A 1 81 ? -1.614 -5.725 13.536 1.00 97.69 81 HIS A CA 1
ATOM 613 C C . HIS A 1 81 ? -2.221 -5.968 12.145 1.00 97.69 81 HIS A C 1
ATOM 615 O O . HIS A 1 81 ? -1.527 -5.832 11.135 1.00 97.69 81 HIS A O 1
ATOM 621 N N . ALA A 1 82 ? -3.517 -6.287 12.070 1.00 97.88 82 ALA A N 1
ATOM 622 C CA . ALA A 1 82 ? -4.204 -6.450 10.791 1.00 97.88 82 ALA A CA 1
ATOM 623 C C . ALA A 1 82 ? -4.243 -5.131 9.997 1.00 97.88 82 ALA A C 1
ATOM 625 O O . ALA A 1 82 ? -3.951 -5.124 8.800 1.00 97.88 82 ALA A O 1
ATOM 626 N N . ALA A 1 83 ? -4.530 -4.010 10.666 1.00 98.06 83 ALA A N 1
ATOM 627 C CA . ALA A 1 83 ? -4.508 -2.676 10.077 1.00 98.06 83 ALA A CA 1
ATOM 628 C C . ALA A 1 83 ? -3.115 -2.291 9.553 1.00 98.06 83 ALA A C 1
ATOM 630 O O . ALA A 1 83 ? -3.033 -1.747 8.454 1.00 98.06 83 ALA A O 1
ATOM 631 N N . SER A 1 84 ? -2.033 -2.629 10.266 1.00 98.50 84 SER A N 1
ATOM 632 C CA . SER A 1 84 ? -0.655 -2.413 9.796 1.00 98.50 84 SER A CA 1
ATOM 633 C C . SER A 1 84 ? -0.410 -3.094 8.454 1.00 98.50 84 SER A C 1
ATOM 635 O O . SER A 1 84 ? 0.015 -2.465 7.487 1.00 98.50 84 SER A O 1
ATOM 637 N N . HIS A 1 85 ? -0.734 -4.385 8.363 1.00 98.50 85 HIS A N 1
ATOM 638 C CA . HIS A 1 85 ? -0.534 -5.150 7.138 1.00 98.50 85 HIS A CA 1
ATOM 639 C C . HIS A 1 85 ? -1.408 -4.644 5.984 1.00 98.50 85 HIS A C 1
ATOM 641 O O . HIS A 1 85 ? -0.917 -4.478 4.867 1.00 98.50 85 HIS A O 1
ATOM 647 N N . ILE A 1 86 ? -2.681 -4.335 6.243 1.00 98.56 86 ILE A N 1
ATOM 648 C CA . ILE A 1 86 ? -3.585 -3.786 5.222 1.00 98.56 86 ILE A CA 1
ATOM 649 C C . ILE A 1 86 ? -3.100 -2.416 4.743 1.00 98.56 86 ILE A C 1
ATOM 651 O O . ILE A 1 86 ? -3.100 -2.160 3.538 1.00 98.56 86 ILE A O 1
ATOM 655 N N . GLY A 1 87 ? -2.669 -1.545 5.657 1.00 98.50 87 GLY A N 1
ATOM 656 C CA . GLY A 1 87 ? -2.152 -0.220 5.331 1.00 98.50 87 GLY A CA 1
ATOM 657 C C . GLY A 1 87 ? -0.873 -0.294 4.502 1.00 98.50 87 GLY A C 1
ATOM 658 O O . GLY A 1 87 ? -0.806 0.335 3.445 1.00 98.50 87 GLY A O 1
ATOM 659 N N . LYS A 1 88 ? 0.090 -1.138 4.892 1.00 98.81 88 LYS A N 1
ATOM 660 C CA . LYS A 1 88 ? 1.316 -1.381 4.115 1.00 98.81 88 LYS A CA 1
ATOM 661 C C . LYS A 1 88 ? 1.027 -1.910 2.714 1.00 98.81 88 LYS A C 1
ATOM 663 O O . LYS A 1 88 ? 1.519 -1.346 1.740 1.00 98.81 88 LYS A O 1
ATOM 668 N N . ALA A 1 89 ? 0.178 -2.933 2.595 1.00 98.56 89 ALA A N 1
ATOM 669 C CA . ALA A 1 89 ? -0.225 -3.469 1.296 1.00 98.56 89 ALA A CA 1
ATOM 670 C C . ALA A 1 89 ? -0.895 -2.401 0.420 1.00 98.56 89 ALA A C 1
ATOM 672 O O . ALA A 1 89 ? -0.527 -2.221 -0.739 1.00 98.56 89 ALA A O 1
ATOM 673 N N . SER A 1 90 ? -1.856 -1.666 0.985 1.00 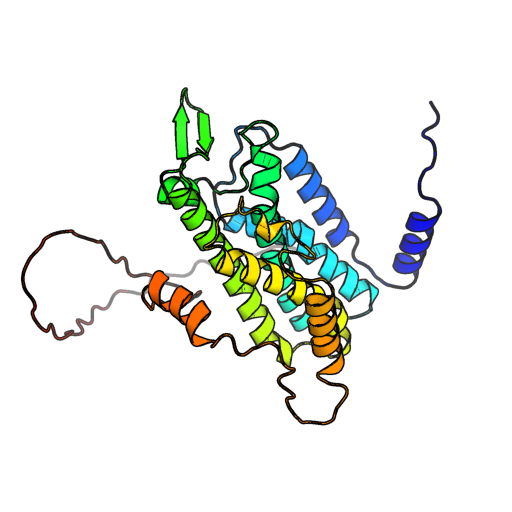98.00 90 SER A N 1
ATOM 674 C CA . SER A 1 90 ? -2.593 -0.617 0.273 1.00 98.00 90 SER A CA 1
ATOM 675 C C . SER A 1 90 ? -1.670 0.509 -0.187 1.00 98.00 90 SER A C 1
ATOM 677 O O . SER A 1 90 ? -1.784 0.966 -1.322 1.00 98.00 90 SER A O 1
ATOM 679 N N . GLY A 1 91 ? -0.748 0.942 0.676 1.00 97.88 91 GLY A N 1
ATOM 680 C CA . GLY A 1 91 ? 0.224 1.982 0.361 1.00 97.88 91 GLY A CA 1
ATOM 681 C C . GLY A 1 91 ? 1.177 1.552 -0.749 1.00 97.88 91 GLY A C 1
ATOM 682 O O . GLY A 1 91 ? 1.278 2.259 -1.747 1.00 97.88 91 GLY A O 1
ATOM 683 N N . LEU A 1 92 ? 1.794 0.369 -0.642 1.00 98.25 92 LEU A N 1
ATOM 684 C CA . LEU A 1 92 ? 2.665 -0.170 -1.694 1.00 98.25 92 LEU A CA 1
ATOM 685 C C . LEU A 1 92 ? 1.940 -0.263 -3.043 1.00 98.25 92 LEU A C 1
ATOM 687 O O . LEU A 1 92 ? 2.456 0.198 -4.058 1.00 98.25 92 LEU A O 1
ATOM 691 N N . LEU A 1 93 ? 0.719 -0.805 -3.066 1.00 97.81 93 LEU A N 1
ATOM 692 C CA . LEU A 1 93 ? -0.057 -0.930 -4.301 1.00 97.81 93 LEU A CA 1
ATOM 693 C C . LEU A 1 93 ? -0.456 0.429 -4.887 1.00 97.81 93 LEU A C 1
ATOM 695 O O . LEU A 1 93 ? -0.491 0.579 -6.108 1.00 97.81 93 LEU A O 1
ATOM 699 N N . LEU A 1 94 ? -0.739 1.427 -4.045 1.00 95.19 94 LEU A N 1
ATOM 700 C CA . LEU A 1 94 ? -1.028 2.784 -4.505 1.00 95.19 94 LEU A CA 1
ATOM 701 C C . LEU A 1 94 ? 0.206 3.442 -5.132 1.00 95.19 94 LEU A C 1
ATOM 703 O O . LEU A 1 94 ? 0.067 4.075 -6.177 1.00 95.19 94 LEU A O 1
ATOM 707 N N . LEU A 1 95 ? 1.389 3.251 -4.539 1.00 95.38 95 LEU A N 1
ATOM 708 C CA . LEU A 1 95 ? 2.658 3.710 -5.110 1.00 95.38 95 LEU A CA 1
ATOM 709 C C . LEU A 1 95 ? 2.937 3.038 -6.461 1.00 95.38 95 LEU A C 1
ATOM 711 O O . LEU A 1 95 ? 3.298 3.712 -7.419 1.00 95.38 95 LEU A O 1
ATOM 715 N N . LEU A 1 96 ? 2.688 1.730 -6.585 1.00 95.38 96 LEU A N 1
ATOM 716 C CA . LEU A 1 96 ? 2.804 1.026 -7.869 1.00 95.38 96 LEU A CA 1
ATOM 717 C C . LEU A 1 96 ? 1.823 1.577 -8.910 1.00 95.38 96 LEU A C 1
ATOM 719 O O . LEU A 1 96 ? 2.192 1.846 -10.051 1.00 95.38 96 LEU A O 1
ATOM 723 N N . LYS A 1 97 ? 0.566 1.795 -8.510 1.00 92.94 97 LYS A N 1
ATOM 724 C CA . LYS A 1 97 ? -0.469 2.355 -9.385 1.00 92.94 97 LYS A CA 1
ATOM 725 C C . LYS A 1 97 ? -0.170 3.797 -9.805 1.00 92.94 97 LYS A C 1
ATOM 727 O O . LYS A 1 97 ? -0.657 4.217 -10.855 1.00 92.94 97 LYS A O 1
ATOM 732 N N . SER A 1 98 ? 0.576 4.563 -9.010 1.00 91.50 98 SER A N 1
ATOM 733 C CA . SER A 1 98 ? 0.912 5.951 -9.330 1.00 91.50 98 SER A CA 1
ATOM 734 C C . SER A 1 98 ? 2.105 6.083 -10.280 1.00 91.50 98 SER A C 1
ATOM 736 O O . SER A 1 98 ? 2.260 7.151 -10.873 1.00 91.50 98 SER A O 1
ATOM 738 N N . ILE A 1 99 ? 2.896 5.022 -10.505 1.00 91.19 99 ILE A N 1
ATOM 739 C CA . ILE A 1 99 ? 4.072 5.045 -11.398 1.00 91.19 99 ILE A CA 1
ATOM 740 C C . ILE A 1 99 ? 3.769 5.704 -12.756 1.00 91.19 99 ILE A C 1
ATOM 742 O O . ILE A 1 99 ? 4.504 6.620 -13.121 1.00 91.19 99 ILE A O 1
ATOM 746 N N . PRO A 1 100 ? 2.688 5.358 -13.488 1.00 89.94 100 PRO A N 1
ATOM 747 C CA . PRO A 1 100 ? 2.397 5.997 -14.773 1.00 89.94 100 PRO A CA 1
ATOM 748 C C . PRO A 1 100 ? 2.188 7.509 -14.674 1.00 89.94 100 PRO A C 1
ATOM 750 O O . PRO A 1 100 ? 2.628 8.264 -15.542 1.00 89.94 100 PRO A O 1
ATOM 753 N N . TYR A 1 101 ? 1.530 7.957 -13.602 1.00 88.00 101 TYR A N 1
ATOM 754 C CA . TYR A 1 101 ? 1.295 9.373 -13.357 1.00 88.00 101 TYR A CA 1
ATOM 755 C C . TYR A 1 101 ? 2.616 10.109 -13.117 1.00 88.00 101 TYR A C 1
ATOM 757 O O . TYR A 1 101 ? 2.872 11.121 -13.771 1.00 88.00 101 TYR A O 1
ATOM 765 N N . HIS A 1 102 ? 3.485 9.583 -12.250 1.00 85.69 102 HIS A N 1
ATOM 766 C CA . HIS A 1 102 ? 4.767 10.225 -11.959 1.00 85.69 102 HIS A CA 1
ATOM 767 C C . HIS A 1 102 ? 5.748 10.156 -13.133 1.00 85.69 102 HIS A C 1
ATOM 769 O O . HIS A 1 102 ? 6.423 11.145 -13.419 1.00 85.69 102 HIS A O 1
ATOM 775 N N . ALA A 1 103 ? 5.757 9.051 -13.884 1.00 83.56 103 ALA A N 1
ATOM 776 C CA . ALA A 1 103 ? 6.553 8.921 -15.101 1.00 83.56 103 ALA A CA 1
ATOM 777 C C . ALA A 1 103 ? 6.195 10.002 -16.140 1.00 83.56 103 ALA A C 1
ATOM 779 O O . ALA A 1 103 ? 7.084 10.533 -16.800 1.00 83.56 103 ALA A O 1
ATOM 780 N N . SER A 1 104 ? 4.913 10.381 -16.242 1.00 82.94 104 SER A N 1
ATOM 781 C CA . SER A 1 104 ? 4.442 11.405 -17.190 1.00 82.94 104 SER A CA 1
ATOM 782 C C . SER A 1 104 ? 4.801 12.853 -16.820 1.00 82.94 104 SER A C 1
ATOM 784 O O . SER A 1 104 ? 4.687 13.739 -17.664 1.00 82.94 104 SER A O 1
ATOM 786 N N . ARG A 1 105 ? 5.210 13.117 -15.571 1.00 76.56 105 ARG A N 1
ATOM 787 C CA . ARG A 1 105 ? 5.380 14.471 -15.012 1.00 76.56 105 ARG A CA 1
ATOM 788 C C . ARG A 1 105 ? 6.815 14.776 -14.565 1.00 76.56 105 ARG A C 1
ATOM 790 O O . ARG A 1 105 ? 6.988 15.410 -13.532 1.00 76.56 105 ARG A O 1
ATOM 797 N N . ASN A 1 106 ? 7.805 14.378 -15.372 1.00 58.91 106 ASN A N 1
ATOM 798 C CA . ASN A 1 106 ? 9.251 14.686 -15.261 1.00 58.91 106 ASN A CA 1
ATOM 799 C C . ASN A 1 106 ? 10.183 13.518 -14.874 1.00 58.91 106 ASN A C 1
ATOM 801 O O . ASN A 1 106 ? 11.200 13.776 -14.247 1.00 58.91 106 ASN A O 1
ATOM 805 N N . HIS A 1 107 ? 9.901 12.267 -15.266 1.00 55.31 107 HIS A N 1
ATOM 806 C CA . HIS A 1 107 ? 10.865 11.137 -15.313 1.00 55.31 107 HIS A CA 1
ATOM 807 C C . HIS A 1 107 ? 11.669 10.753 -14.040 1.00 55.31 107 HIS A C 1
ATOM 809 O O . HIS A 1 107 ? 12.339 9.726 -14.063 1.00 55.31 107 HIS A O 1
ATOM 815 N N . CYS A 1 108 ? 11.579 11.490 -12.931 1.00 53.41 108 CYS A N 1
ATOM 816 C CA . CYS A 1 108 ? 12.455 11.329 -11.765 1.00 53.41 108 CYS A CA 1
ATOM 817 C C . CYS A 1 108 ? 11.763 10.705 -10.550 1.00 53.41 108 CYS A C 1
ATOM 819 O O . CYS A 1 108 ? 12.394 9.978 -9.792 1.00 53.41 108 CYS A O 1
ATOM 821 N N . PHE A 1 109 ? 10.453 10.908 -10.376 1.00 60.31 109 PHE A N 1
ATOM 822 C CA . PHE A 1 109 ? 9.737 10.367 -9.216 1.00 60.31 109 PHE A CA 1
ATOM 823 C C . PHE A 1 109 ? 9.266 8.934 -9.464 1.00 60.31 109 PHE A C 1
ATOM 825 O O . PHE A 1 109 ? 8.095 8.656 -9.718 1.00 60.31 109 PHE A O 1
ATOM 832 N N . SER A 1 110 ? 10.206 8.000 -9.420 1.00 71.56 110 SER A N 1
ATOM 833 C CA . SER A 1 110 ? 9.881 6.582 -9.404 1.00 71.56 110 SER A CA 1
ATOM 834 C C . SER A 1 110 ? 9.837 6.080 -7.968 1.00 71.56 110 SER A C 1
ATOM 836 O O . SER A 1 110 ? 10.856 6.049 -7.285 1.00 71.56 110 SER A O 1
ATOM 838 N N . TYR A 1 111 ? 8.679 5.591 -7.526 1.00 88.25 111 TYR A N 1
ATOM 839 C CA . TYR A 1 111 ? 8.573 4.832 -6.277 1.00 88.25 111 TYR A CA 1
ATOM 840 C C . TYR A 1 111 ? 9.114 3.395 -6.414 1.00 88.25 111 TYR A C 1
ATOM 842 O O . TYR A 1 111 ? 8.683 2.508 -5.688 1.00 88.25 111 TYR A O 1
ATOM 850 N N . ILE A 1 112 ? 10.040 3.141 -7.345 1.00 92.19 112 ILE A N 1
ATOM 851 C CA . ILE A 1 112 ? 10.757 1.868 -7.460 1.00 92.19 112 ILE A CA 1
ATOM 852 C C . ILE A 1 112 ? 12.079 2.004 -6.706 1.00 92.19 112 ILE A C 1
ATOM 854 O O . ILE A 1 112 ? 12.908 2.828 -7.099 1.00 92.19 112 ILE A O 1
ATOM 858 N N . PRO A 1 113 ? 12.318 1.191 -5.664 1.00 93.88 113 PRO A N 1
ATOM 859 C CA . PRO A 1 113 ? 13.547 1.289 -4.899 1.00 93.88 113 PRO A CA 1
ATOM 860 C C . PRO A 1 113 ? 14.802 0.978 -5.716 1.00 93.88 113 PRO A C 1
ATOM 862 O O . PRO A 1 113 ? 14.797 0.073 -6.553 1.00 93.88 113 PRO A O 1
ATOM 865 N N . ALA A 1 114 ? 15.916 1.639 -5.402 1.00 92.75 114 ALA A N 1
ATOM 866 C CA . ALA A 1 114 ? 17.194 1.490 -6.091 1.00 92.75 114 ALA A CA 1
ATOM 867 C C . ALA A 1 114 ? 17.684 0.032 -6.125 1.00 92.75 114 ALA A C 1
ATOM 869 O O . ALA A 1 114 ? 18.174 -0.425 -7.158 1.00 92.75 114 ALA A O 1
ATOM 870 N N . LYS A 1 115 ? 17.512 -0.734 -5.034 1.00 94.81 115 LYS A N 1
ATOM 871 C CA . LYS A 1 115 ? 17.865 -2.167 -5.009 1.00 94.81 115 LYS A CA 1
ATOM 872 C C . LYS A 1 115 ? 17.031 -3.002 -5.985 1.00 94.81 115 LYS A C 1
ATOM 874 O O . LYS A 1 115 ? 17.588 -3.855 -6.672 1.00 94.81 115 LYS A O 1
ATOM 879 N N . VAL A 1 116 ? 15.724 -2.750 -6.055 1.00 95.75 116 VAL A N 1
ATOM 880 C CA . VAL A 1 116 ? 14.807 -3.455 -6.968 1.00 95.75 116 VAL A CA 1
ATOM 881 C C . VAL A 1 116 ? 15.121 -3.062 -8.409 1.00 95.75 116 VAL A C 1
ATOM 883 O O . VAL A 1 116 ? 15.291 -3.918 -9.270 1.00 95.75 116 VAL A O 1
ATOM 886 N N . ALA A 1 117 ? 15.304 -1.769 -8.663 1.00 93.12 117 ALA A N 1
ATOM 887 C CA . ALA A 1 117 ? 15.668 -1.264 -9.976 1.00 93.12 117 ALA A CA 1
ATOM 888 C C . ALA A 1 117 ? 17.005 -1.819 -10.481 1.00 93.12 117 ALA A C 1
ATOM 890 O O . ALA A 1 117 ? 17.108 -2.204 -11.642 1.00 93.12 117 ALA A O 1
ATOM 891 N N . ALA A 1 118 ? 18.025 -1.893 -9.623 1.00 93.44 118 ALA A N 1
ATOM 892 C CA . ALA A 1 118 ? 19.318 -2.469 -9.983 1.00 93.44 118 ALA A CA 1
ATOM 893 C C . ALA A 1 118 ? 19.194 -3.955 -10.341 1.00 93.44 118 ALA A C 1
ATOM 895 O O . ALA A 1 118 ? 19.790 -4.403 -11.319 1.00 93.44 118 ALA A O 1
ATOM 896 N N . LYS A 1 119 ? 18.394 -4.706 -9.575 1.00 95.31 119 LYS A N 1
ATOM 897 C CA . LYS A 1 119 ? 18.152 -6.135 -9.798 1.00 95.31 119 LYS A CA 1
ATOM 898 C C . LYS A 1 119 ? 17.502 -6.418 -11.155 1.00 95.31 119 LYS A C 1
ATOM 900 O O . LYS A 1 119 ? 17.863 -7.403 -11.788 1.00 95.31 119 LYS A O 1
ATOM 905 N N . HIS A 1 120 ? 16.610 -5.537 -11.608 1.00 94.50 120 HIS A N 1
ATOM 906 C CA . HIS A 1 120 ? 15.869 -5.682 -12.869 1.00 94.50 120 HIS A CA 1
ATOM 907 C C . HIS A 1 120 ? 16.432 -4.837 -14.023 1.00 94.50 120 HIS A C 1
ATOM 909 O O . HIS A 1 120 ? 15.753 -4.604 -15.019 1.00 94.50 120 HIS A O 1
ATOM 915 N N . GLY A 1 121 ? 17.672 -4.346 -13.901 1.00 91.00 121 GLY A N 1
ATOM 916 C CA . GLY A 1 121 ? 18.355 -3.609 -14.974 1.00 91.00 121 GLY A CA 1
ATOM 917 C C . GLY A 1 121 ? 17.752 -2.236 -15.305 1.00 91.00 121 GLY A C 1
ATOM 918 O O . GLY A 1 121 ? 18.003 -1.698 -16.382 1.00 91.00 121 GLY A O 1
ATOM 919 N N . LEU A 1 122 ? 16.963 -1.665 -14.393 1.00 90.56 122 LEU A N 1
ATOM 920 C CA . LEU A 1 122 ? 16.323 -0.356 -14.543 1.00 90.56 122 LEU A CA 1
ATOM 921 C C . LEU A 1 122 ? 17.186 0.786 -13.997 1.00 90.56 122 LEU A C 1
ATOM 923 O O . LEU A 1 122 ? 16.949 1.939 -14.335 1.00 90.56 122 LEU A O 1
ATOM 927 N N . LEU A 1 123 ? 18.167 0.5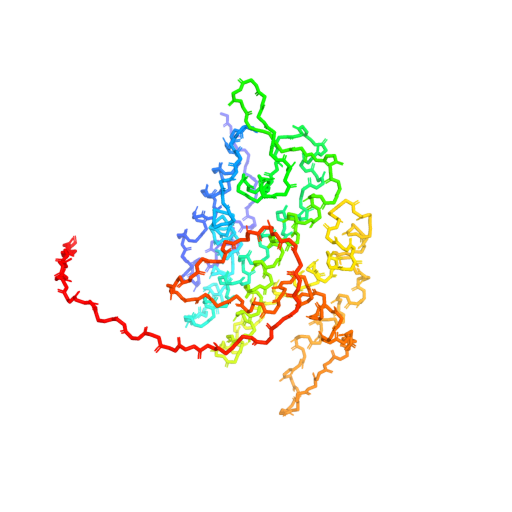03 -13.136 1.00 87.81 123 LEU A N 1
ATOM 928 C CA . LEU A 1 123 ? 19.006 1.545 -12.540 1.00 87.81 123 LEU A CA 1
ATOM 929 C C . LEU A 1 123 ? 20.132 1.955 -13.497 1.00 87.81 123 LEU A C 1
ATOM 931 O O . LEU A 1 123 ? 21.006 1.151 -13.825 1.00 87.81 123 LEU A O 1
ATOM 935 N N . VAL A 1 124 ? 20.148 3.225 -13.894 1.00 83.25 124 VAL A N 1
ATOM 936 C CA . VAL A 1 124 ? 21.191 3.823 -14.734 1.00 83.25 124 VAL A CA 1
ATOM 937 C C . VAL A 1 124 ? 21.935 4.878 -13.923 1.00 83.25 124 VAL A C 1
ATOM 939 O O . VAL A 1 124 ? 21.319 5.681 -13.230 1.00 83.25 124 VAL A O 1
ATOM 942 N N . LYS A 1 125 ? 23.269 4.884 -14.010 1.00 78.50 125 LYS A N 1
ATOM 943 C CA . LYS A 1 125 ? 24.115 5.925 -13.413 1.00 78.50 125 LYS A CA 1
ATOM 944 C C . LYS A 1 125 ? 24.647 6.831 -14.519 1.00 78.50 125 LYS A C 1
ATOM 946 O O . LYS A 1 125 ? 25.403 6.358 -15.367 1.00 78.50 125 LYS A O 1
ATOM 951 N N . GLN A 1 126 ? 24.270 8.105 -14.520 1.00 66.12 126 GLN A N 1
ATOM 952 C CA . GLN A 1 126 ? 24.798 9.116 -15.443 1.00 66.12 126 GLN A CA 1
ATOM 953 C C . GLN A 1 126 ? 25.283 10.324 -14.643 1.00 66.12 126 GLN A C 1
ATOM 955 O O . GLN A 1 126 ? 24.576 10.819 -13.778 1.00 66.12 126 GLN A O 1
ATOM 960 N N . GLY A 1 127 ? 26.513 10.779 -14.897 1.00 63.00 127 GLY A N 1
ATOM 961 C CA . GLY A 1 127 ? 27.037 12.014 -14.294 1.00 63.00 127 GLY A CA 1
ATOM 962 C C . GLY A 1 127 ? 27.213 12.013 -12.767 1.00 63.00 127 GLY A C 1
ATOM 963 O O . GLY A 1 127 ? 27.434 13.072 -12.201 1.00 63.00 127 GLY A O 1
ATOM 964 N N . GLY A 1 128 ? 27.141 10.855 -12.098 1.00 68.69 128 GLY A N 1
ATOM 965 C CA . GLY A 1 128 ? 27.154 10.752 -10.629 1.00 68.69 128 GLY A CA 1
ATOM 966 C C . GLY A 1 128 ? 25.760 10.610 -10.008 1.00 68.69 128 GLY A C 1
ATOM 967 O O . GLY A 1 128 ? 25.653 10.177 -8.864 1.00 68.69 128 GLY A O 1
ATOM 968 N N . GLU A 1 129 ? 24.707 10.853 -10.787 1.00 70.19 129 GLU A N 1
ATOM 969 C CA . GLU A 1 129 ? 23.311 10.704 -10.385 1.00 70.19 129 GLU A CA 1
ATOM 970 C C . GLU A 1 129 ? 22.775 9.322 -10.785 1.00 70.19 129 GLU A C 1
ATOM 972 O O . GLU A 1 129 ? 23.155 8.745 -11.813 1.00 70.19 129 GLU A O 1
ATOM 977 N N . SER A 1 130 ? 21.897 8.764 -9.950 1.00 75.25 130 SER A N 1
ATOM 978 C CA . SER A 1 130 ? 21.193 7.512 -10.245 1.00 75.25 130 SER A CA 1
ATOM 979 C C . SER A 1 130 ? 19.785 7.830 -10.737 1.00 75.25 130 SER A C 1
ATOM 981 O O . SER A 1 130 ? 19.084 8.617 -10.115 1.00 75.25 130 SER A O 1
ATOM 983 N N . GLN A 1 131 ? 19.364 7.212 -11.839 1.00 79.19 131 GLN A N 1
ATOM 984 C CA . GLN A 1 131 ? 18.041 7.401 -12.436 1.00 79.19 131 GLN A CA 1
ATOM 985 C C . GLN A 1 131 ? 17.401 6.051 -12.771 1.00 79.19 131 GLN A C 1
ATOM 987 O O . GLN A 1 131 ? 18.091 5.066 -13.051 1.00 79.19 131 GLN A O 1
ATOM 992 N N . ILE A 1 132 ? 16.067 6.005 -12.751 1.00 80.62 132 ILE A N 1
ATOM 993 C CA . ILE A 1 132 ? 15.296 4.806 -13.094 1.00 80.62 132 ILE A CA 1
ATOM 994 C C . ILE A 1 132 ? 14.854 4.880 -14.553 1.00 80.62 132 ILE A C 1
ATOM 996 O O . ILE A 1 132 ? 14.050 5.725 -14.945 1.00 80.62 132 ILE A O 1
ATOM 1000 N N . ARG A 1 133 ? 15.361 3.953 -15.358 1.00 81.12 133 ARG A N 1
ATOM 1001 C CA . ARG A 1 133 ? 15.024 3.788 -16.766 1.00 81.12 133 ARG A CA 1
ATOM 1002 C C . ARG A 1 133 ? 13.659 3.104 -16.893 1.00 81.12 133 ARG A C 1
ATOM 1004 O O . ARG A 1 133 ? 13.479 1.990 -16.418 1.00 81.12 133 ARG A O 1
ATOM 1011 N N . MET A 1 134 ? 12.706 3.773 -17.541 1.00 78.44 134 MET A N 1
ATOM 1012 C CA . MET A 1 134 ? 11.303 3.325 -17.647 1.00 78.44 134 MET A CA 1
ATOM 1013 C C . MET A 1 134 ? 10.919 2.746 -19.017 1.00 78.44 134 MET A C 1
ATOM 1015 O O . MET A 1 134 ? 9.761 2.406 -19.247 1.00 78.44 134 MET A O 1
ATOM 1019 N N . ASP A 1 135 ? 11.860 2.665 -19.953 1.00 77.44 135 ASP A N 1
ATOM 1020 C CA . ASP A 1 135 ? 11.624 2.164 -21.313 1.00 77.44 135 ASP A CA 1
ATOM 1021 C C . ASP A 1 135 ? 11.648 0.626 -21.406 1.00 77.44 135 ASP A C 1
ATOM 1023 O O . ASP A 1 135 ? 11.045 0.057 -22.316 1.00 77.44 135 ASP A O 1
ATOM 1027 N N . SER A 1 136 ? 12.277 -0.056 -20.445 1.00 85.19 136 SER A N 1
ATOM 1028 C CA . SER A 1 136 ? 12.230 -1.513 -20.315 1.00 85.19 136 SER A CA 1
ATOM 1029 C C . SER A 1 136 ? 10.905 -1.954 -19.695 1.00 85.19 136 SER A C 1
ATOM 1031 O O . SER A 1 136 ? 10.740 -1.978 -18.476 1.00 85.19 136 SER A O 1
ATOM 1033 N N . ARG A 1 137 ? 9.943 -2.317 -20.550 1.00 87.06 137 ARG A N 1
ATOM 1034 C CA . ARG A 1 137 ? 8.625 -2.819 -20.123 1.00 87.06 137 ARG A CA 1
ATOM 1035 C C . ARG A 1 137 ? 8.706 -4.109 -19.313 1.00 87.06 137 ARG A C 1
ATOM 1037 O O . ARG A 1 137 ? 7.984 -4.243 -18.330 1.00 87.06 137 ARG A O 1
ATOM 1044 N N . GLU A 1 138 ? 9.581 -5.026 -19.713 1.00 91.88 138 GLU A N 1
ATOM 1045 C CA . GLU A 1 138 ? 9.784 -6.309 -19.034 1.00 91.88 138 GLU A CA 1
ATOM 1046 C C . GLU A 1 138 ? 10.406 -6.100 -17.650 1.00 91.88 138 GLU A C 1
ATOM 1048 O O . GLU A 1 138 ? 9.777 -6.433 -16.650 1.00 91.88 138 GLU A O 1
ATOM 1053 N N . GLY A 1 139 ? 11.553 -5.413 -17.572 1.00 93.12 139 GLY A N 1
ATOM 1054 C CA . GLY A 1 139 ? 12.212 -5.149 -16.288 1.00 93.12 139 GLY A CA 1
ATOM 1055 C C . GLY A 1 139 ? 11.338 -4.336 -15.328 1.00 93.12 139 GLY A C 1
ATOM 1056 O O . GLY A 1 139 ? 11.360 -4.564 -14.119 1.00 93.12 139 GLY A O 1
ATOM 1057 N N . LEU A 1 140 ? 10.519 -3.415 -15.851 1.00 93.50 140 LEU A N 1
ATOM 1058 C CA . LEU A 1 140 ? 9.542 -2.689 -15.042 1.00 93.50 140 LEU A CA 1
ATOM 1059 C C . LEU A 1 140 ? 8.450 -3.614 -14.501 1.00 93.50 140 LEU A C 1
ATOM 1061 O O . LEU A 1 140 ? 8.103 -3.512 -13.327 1.00 93.50 140 LEU A O 1
ATOM 1065 N N . SER A 1 141 ? 7.922 -4.514 -15.330 1.00 95.38 141 SER A N 1
ATOM 1066 C CA . SER A 1 141 ? 6.909 -5.484 -14.903 1.00 95.38 141 SER A CA 1
ATOM 1067 C C . SER A 1 141 ? 7.467 -6.427 -13.831 1.00 95.38 141 SER A C 1
ATOM 1069 O O . SER A 1 141 ? 6.786 -6.678 -12.838 1.00 95.38 141 SER A O 1
ATOM 1071 N N . ASP A 1 142 ? 8.728 -6.853 -13.952 1.00 96.25 142 ASP A N 1
ATOM 1072 C CA . ASP A 1 142 ? 9.416 -7.675 -12.947 1.00 96.25 142 ASP A CA 1
ATOM 1073 C C . ASP A 1 142 ? 9.653 -6.921 -11.626 1.00 96.25 142 ASP A C 1
ATOM 1075 O O . ASP A 1 142 ? 9.429 -7.460 -10.537 1.00 96.25 142 ASP A O 1
ATOM 1079 N N . ALA A 1 143 ? 10.035 -5.641 -11.697 1.00 96.19 143 ALA A N 1
ATOM 1080 C CA . ALA A 1 143 ? 10.168 -4.783 -10.520 1.00 96.19 143 ALA A CA 1
ATOM 1081 C C . ALA A 1 143 ? 8.822 -4.571 -9.806 1.00 96.19 143 ALA A C 1
ATOM 1083 O O . ALA A 1 143 ? 8.734 -4.673 -8.577 1.00 96.19 143 ALA A O 1
ATOM 1084 N N . VAL A 1 144 ? 7.758 -4.317 -10.572 1.00 96.56 144 VAL A N 1
ATOM 1085 C CA . VAL A 1 144 ? 6.390 -4.177 -10.055 1.00 96.56 144 VAL A CA 1
ATOM 1086 C C . VAL A 1 144 ? 5.916 -5.494 -9.446 1.00 96.56 144 VAL A C 1
ATOM 1088 O O . VAL A 1 144 ? 5.319 -5.477 -8.371 1.00 96.56 144 VAL A O 1
ATOM 1091 N N . PHE A 1 145 ? 6.201 -6.631 -10.084 1.00 98.00 145 PHE A N 1
ATOM 1092 C CA . PHE A 1 145 ? 5.893 -7.963 -9.566 1.00 98.00 145 PHE A CA 1
ATOM 1093 C C . PHE A 1 145 ? 6.556 -8.215 -8.209 1.00 98.00 145 PHE A C 1
ATOM 1095 O O . PHE A 1 145 ? 5.894 -8.666 -7.270 1.00 98.00 145 PHE A O 1
ATOM 1102 N N . GLU A 1 146 ? 7.841 -7.891 -8.066 1.00 98.00 146 GLU A N 1
ATOM 1103 C CA . GLU A 1 146 ? 8.569 -8.051 -6.805 1.00 98.00 146 GLU A CA 1
ATOM 1104 C C . GLU A 1 146 ? 7.943 -7.220 -5.678 1.00 98.00 146 GLU A C 1
ATOM 1106 O O . GLU A 1 146 ? 7.643 -7.746 -4.606 1.00 98.00 146 GLU A O 1
ATOM 1111 N N . MET A 1 147 ? 7.648 -5.947 -5.932 1.00 98.00 147 MET A N 1
ATOM 1112 C CA . MET A 1 147 ? 6.986 -5.087 -4.946 1.00 98.00 147 MET A CA 1
ATOM 1113 C C . MET A 1 147 ? 5.548 -5.542 -4.641 1.00 98.00 147 MET A C 1
ATOM 1115 O O . MET A 1 147 ? 5.119 -5.548 -3.484 1.00 98.00 147 MET A O 1
ATOM 1119 N N . ALA A 1 148 ? 4.799 -5.974 -5.659 1.00 98.19 148 ALA A N 1
ATOM 1120 C CA . ALA A 1 148 ? 3.456 -6.524 -5.499 1.00 98.19 148 ALA A CA 1
ATOM 1121 C C . ALA A 1 148 ? 3.464 -7.845 -4.709 1.00 98.19 148 ALA A C 1
ATOM 1123 O O . ALA A 1 148 ? 2.507 -8.127 -3.987 1.00 98.19 148 ALA A O 1
ATOM 1124 N N . SER A 1 149 ? 4.551 -8.622 -4.780 1.00 98.44 149 SER A N 1
ATOM 1125 C CA . SER A 1 149 ? 4.758 -9.822 -3.955 1.00 98.44 149 SER A CA 1
ATOM 1126 C C . SER A 1 149 ? 4.787 -9.473 -2.469 1.00 98.44 149 SER A C 1
ATOM 1128 O O . SER A 1 149 ? 4.145 -10.150 -1.665 1.00 98.44 149 SER A O 1
ATOM 1130 N N . VAL A 1 150 ? 5.490 -8.395 -2.103 1.00 98.62 150 VAL A N 1
ATOM 1131 C CA . VAL A 1 150 ? 5.566 -7.907 -0.715 1.00 98.62 150 VAL A CA 1
ATOM 1132 C C . VAL A 1 150 ? 4.192 -7.434 -0.238 1.00 98.62 150 VAL A C 1
ATOM 1134 O O . VAL A 1 150 ? 3.727 -7.837 0.830 1.00 98.62 150 VAL A O 1
ATOM 1137 N N . ALA A 1 151 ? 3.474 -6.671 -1.068 1.00 98.38 151 ALA A N 1
ATOM 1138 C CA . ALA A 1 151 ? 2.104 -6.262 -0.759 1.00 98.38 151 ALA A CA 1
ATOM 1139 C C . ALA A 1 151 ? 1.157 -7.466 -0.577 1.00 98.38 151 ALA A C 1
ATOM 1141 O O . ALA A 1 151 ? 0.354 -7.490 0.358 1.00 98.38 151 ALA A O 1
ATOM 1142 N N . ASN A 1 152 ? 1.274 -8.493 -1.425 1.00 98.31 152 ASN A N 1
ATOM 1143 C CA . ASN A 1 152 ? 0.508 -9.731 -1.293 1.00 98.31 152 ASN A CA 1
ATOM 1144 C C . ASN A 1 152 ? 0.828 -10.460 0.020 1.00 98.31 152 ASN A C 1
ATOM 1146 O O . ASN A 1 152 ? -0.093 -10.901 0.703 1.00 98.31 152 ASN A O 1
ATOM 1150 N N . ALA A 1 153 ? 2.103 -10.547 0.414 1.00 98.38 153 ALA A N 1
ATOM 1151 C CA . ALA A 1 153 ? 2.502 -11.167 1.678 1.00 98.38 153 ALA A CA 1
ATOM 1152 C C . ALA A 1 153 ? 1.839 -10.481 2.886 1.00 98.38 153 ALA A C 1
ATOM 1154 O O . ALA A 1 153 ? 1.331 -11.156 3.783 1.00 98.38 153 ALA A O 1
ATOM 1155 N N . HIS A 1 154 ? 1.744 -9.149 2.881 1.00 98.12 154 HIS A N 1
ATOM 1156 C CA . HIS A 1 154 ? 0.982 -8.427 3.897 1.00 98.12 154 HIS A CA 1
ATOM 1157 C C . HIS A 1 154 ? -0.521 -8.732 3.860 1.00 98.12 154 HIS A C 1
ATOM 1159 O O . HIS A 1 154 ? -1.108 -8.964 4.916 1.00 98.12 154 HIS A O 1
ATOM 1165 N N . LEU A 1 155 ? -1.157 -8.784 2.682 1.00 96.62 155 LEU A N 1
ATOM 1166 C CA . LEU A 1 155 ? -2.576 -9.159 2.589 1.00 96.62 155 LEU A CA 1
ATOM 1167 C C . LEU A 1 155 ? -2.829 -10.576 3.116 1.00 96.62 155 LEU A C 1
ATOM 1169 O O . LEU A 1 155 ? -3.815 -10.794 3.821 1.00 96.62 155 LEU A O 1
ATOM 1173 N N . GLN A 1 156 ? -1.935 -11.528 2.835 1.00 95.69 156 GLN A N 1
ATOM 1174 C CA . GLN A 1 156 ? -2.033 -12.876 3.401 1.00 95.69 156 GLN A CA 1
ATOM 1175 C C . GLN A 1 156 ? -1.900 -12.851 4.922 1.00 95.69 156 GLN A C 1
ATOM 1177 O O . GLN A 1 156 ? -2.726 -13.443 5.617 1.00 95.69 156 GLN A O 1
ATOM 1182 N N . LYS A 1 157 ? -0.949 -12.081 5.460 1.00 95.56 157 LYS A N 1
ATOM 1183 C CA . LYS A 1 157 ? -0.803 -11.965 6.911 1.00 95.56 157 LYS A CA 1
ATOM 1184 C C . LYS A 1 157 ? -2.027 -11.334 7.578 1.00 95.56 157 LYS A C 1
ATOM 1186 O O . LYS A 1 157 ? -2.463 -11.802 8.626 1.00 95.56 157 LYS A O 1
ATOM 1191 N N . ALA A 1 158 ? -2.639 -10.331 6.951 1.00 93.88 158 ALA A N 1
ATOM 1192 C CA . ALA A 1 158 ? -3.895 -9.757 7.427 1.00 93.88 158 ALA A CA 1
ATOM 1193 C C . ALA A 1 158 ? -5.044 -10.785 7.433 1.00 93.88 158 ALA A C 1
ATOM 1195 O O . ALA A 1 158 ? -5.838 -10.806 8.375 1.00 93.88 158 ALA A O 1
ATOM 1196 N N . ARG A 1 159 ? -5.115 -11.676 6.432 1.00 92.44 159 ARG A N 1
ATOM 1197 C CA . ARG A 1 159 ? -6.103 -12.772 6.394 1.00 92.44 159 ARG A CA 1
ATOM 1198 C C . ARG A 1 159 ? -5.896 -13.790 7.505 1.00 92.44 159 ARG A C 1
ATOM 1200 O O . ARG A 1 159 ? -6.876 -14.205 8.118 1.00 92.44 159 ARG A O 1
ATOM 1207 N N . GLU A 1 160 ? -4.652 -14.164 7.792 1.00 92.06 160 GLU A N 1
ATOM 1208 C CA . GLU A 1 160 ? -4.333 -15.062 8.911 1.00 92.06 160 GLU A CA 1
ATOM 1209 C C . GLU A 1 160 ? -4.814 -14.488 10.253 1.00 92.06 160 GLU A C 1
ATOM 1211 O O . GLU A 1 160 ? -5.300 -15.223 11.112 1.00 92.06 160 GLU A O 1
ATOM 1216 N N . LEU A 1 161 ? -4.742 -13.164 10.414 1.00 90.44 161 LEU A N 1
ATOM 1217 C CA . LEU A 1 161 ? -5.210 -12.459 11.608 1.00 90.44 161 LEU A CA 1
ATOM 1218 C C . LEU A 1 161 ? -6.738 -12.276 11.652 1.00 90.44 161 LEU A C 1
ATOM 1220 O O . LEU A 1 161 ? -7.284 -11.987 12.712 1.00 90.44 161 LEU A O 1
ATOM 1224 N N . ALA A 1 162 ? -7.474 -12.478 10.555 1.00 87.88 162 ALA A N 1
ATOM 1225 C CA . ALA A 1 162 ? -8.906 -12.158 10.485 1.00 87.88 162 ALA A CA 1
ATOM 1226 C C . ALA A 1 162 ? -9.773 -12.906 11.522 1.00 87.88 162 ALA A C 1
ATOM 1228 O O . ALA A 1 162 ? -10.837 -12.419 11.919 1.00 87.88 162 ALA A O 1
ATOM 1229 N N . GLY A 1 163 ? -9.326 -14.086 11.969 1.00 88.06 163 GLY A N 1
ATOM 1230 C CA . GLY A 1 163 ? -9.983 -14.864 13.021 1.00 88.06 163 GLY A CA 1
ATOM 1231 C C . GLY A 1 163 ? -9.818 -14.287 14.431 1.00 88.06 163 GLY A C 1
ATOM 1232 O O . GLY A 1 163 ? -10.677 -14.524 15.275 1.00 88.06 163 GLY A O 1
ATOM 1233 N N . THR A 1 164 ? -8.755 -13.517 14.681 1.00 91.94 164 THR A N 1
ATOM 1234 C CA . THR A 1 164 ? -8.439 -12.929 15.996 1.00 91.94 164 THR A CA 1
ATOM 1235 C C . THR A 1 164 ? -8.928 -11.486 16.136 1.00 91.94 164 THR A C 1
ATOM 1237 O O . THR A 1 164 ? -8.956 -10.940 17.238 1.00 91.94 164 THR A O 1
ATOM 1240 N N . VAL A 1 165 ? -9.344 -10.866 15.028 1.00 92.62 165 VAL A N 1
ATOM 1241 C CA . VAL A 1 165 ? -9.862 -9.497 14.992 1.00 92.62 165 VAL A CA 1
ATOM 1242 C C . VAL A 1 165 ? -11.313 -9.438 15.517 1.00 92.62 165 VAL A C 1
ATOM 1244 O O . VAL A 1 165 ? -12.164 -10.194 15.025 1.00 92.62 165 VAL A O 1
ATOM 1247 N N . PRO A 1 166 ? -11.630 -8.515 16.454 1.00 92.69 166 PRO A N 1
ATOM 1248 C CA . PRO A 1 166 ? -12.995 -8.275 16.929 1.00 92.69 166 PRO A CA 1
ATOM 1249 C C . PRO A 1 166 ? -13.966 -7.956 15.792 1.00 92.69 166 PRO A C 1
ATOM 1251 O O . PRO A 1 166 ? -13.599 -7.333 14.793 1.00 92.69 166 PRO A O 1
ATOM 1254 N N . VAL A 1 167 ? -15.227 -8.363 15.933 1.00 90.12 167 VAL A N 1
ATOM 1255 C CA . VAL A 1 167 ? -16.217 -8.226 14.852 1.00 90.12 167 VAL A CA 1
ATOM 1256 C C . VAL A 1 167 ? -16.498 -6.760 14.512 1.00 90.12 167 VAL A C 1
ATOM 1258 O O . VAL A 1 167 ? -16.691 -6.430 13.345 1.00 90.12 167 VAL A O 1
ATOM 1261 N N . GLU A 1 168 ? -16.411 -5.885 15.511 1.00 91.69 168 GLU A N 1
ATOM 1262 C CA . GLU A 1 168 ? -16.608 -4.439 15.429 1.00 91.69 168 GLU A CA 1
ATOM 1263 C C . GLU A 1 168 ? -15.491 -3.746 14.635 1.00 91.69 168 GLU A C 1
ATOM 1265 O O . GLU A 1 168 ? -15.706 -2.682 14.063 1.00 91.69 168 GLU A O 1
ATOM 1270 N N . ALA A 1 169 ? -14.302 -4.355 14.564 1.00 92.88 169 ALA A N 1
ATOM 1271 C CA . ALA A 1 169 ? -13.155 -3.811 13.842 1.00 92.88 169 ALA A CA 1
ATOM 1272 C C . ALA A 1 169 ? -13.186 -4.116 12.340 1.00 92.88 169 ALA A C 1
ATOM 1274 O O . ALA A 1 169 ? -12.559 -3.411 11.552 1.00 92.88 169 ALA A O 1
ATOM 1275 N N . ARG A 1 170 ? -13.924 -5.148 11.918 1.00 90.88 170 ARG A N 1
ATOM 1276 C CA . ARG A 1 170 ? -13.935 -5.608 10.520 1.00 90.88 170 ARG A CA 1
ATOM 1277 C C . ARG A 1 170 ? -14.344 -4.535 9.509 1.00 90.88 170 ARG A C 1
ATOM 1279 O O . ARG A 1 170 ? -13.656 -4.441 8.495 1.00 90.88 170 ARG A O 1
ATOM 1286 N N . PRO A 1 171 ? -15.367 -3.690 9.757 1.00 91.94 171 PRO A N 1
ATOM 1287 C CA . PRO A 1 171 ? -15.707 -2.609 8.834 1.00 91.94 171 PRO A CA 1
ATOM 1288 C C . PRO A 1 171 ? -14.544 -1.637 8.600 1.00 91.94 171 PRO A C 1
ATOM 1290 O O . PRO A 1 171 ? -14.348 -1.167 7.483 1.00 91.94 171 PRO A O 1
ATOM 1293 N N . VAL A 1 172 ? -13.729 -1.379 9.629 1.00 93.88 172 VAL A N 1
ATOM 1294 C CA . VAL A 1 172 ? -12.547 -0.508 9.522 1.00 93.88 172 VAL A CA 1
ATOM 1295 C C . VAL A 1 172 ? -11.462 -1.138 8.646 1.00 93.88 172 VAL A C 1
ATOM 1297 O O . VAL A 1 172 ? -10.707 -0.422 7.997 1.00 93.88 172 VAL A O 1
ATOM 1300 N N . LEU A 1 173 ? -11.405 -2.470 8.582 1.00 95.12 173 LEU A N 1
ATOM 1301 C CA . LEU A 1 173 ? -10.424 -3.228 7.801 1.00 95.12 173 LEU A CA 1
ATOM 1302 C C . LEU A 1 173 ? -10.862 -3.511 6.352 1.00 95.12 173 LEU A C 1
ATOM 1304 O O . LEU A 1 173 ? -10.075 -4.054 5.576 1.00 95.12 173 LEU A O 1
ATOM 1308 N N . LEU A 1 174 ? -12.068 -3.095 5.945 1.00 92.75 174 LEU A N 1
ATOM 1309 C CA . LEU A 1 174 ? -12.557 -3.225 4.564 1.00 92.75 174 LEU A CA 1
ATOM 1310 C C . LEU A 1 174 ? -11.642 -2.640 3.476 1.00 92.75 174 LEU A C 1
ATOM 1312 O O . LEU A 1 174 ? -11.699 -3.154 2.357 1.00 92.75 174 LEU A O 1
ATOM 1316 N N . PRO A 1 175 ? -10.768 -1.644 3.735 1.00 93.56 175 PRO A N 1
ATOM 1317 C CA . PRO A 1 175 ? -9.755 -1.230 2.765 1.00 93.56 175 PRO A CA 1
ATOM 1318 C C . PRO A 1 175 ? -8.826 -2.359 2.273 1.00 93.56 175 PRO A C 1
ATOM 1320 O O . PRO A 1 175 ? -8.187 -2.198 1.235 1.00 93.56 175 PRO A O 1
ATOM 1323 N N . ALA A 1 176 ? -8.814 -3.533 2.917 1.00 95.12 176 ALA A N 1
ATOM 1324 C CA . ALA A 1 176 ? -8.192 -4.745 2.378 1.00 95.12 176 ALA A CA 1
ATOM 1325 C C . ALA A 1 176 ? -8.760 -5.171 1.010 1.00 95.12 176 ALA A C 1
ATOM 1327 O O . ALA A 1 176 ? -8.028 -5.698 0.171 1.00 95.12 176 ALA A O 1
ATOM 1328 N N . LEU A 1 177 ? -10.051 -4.931 0.756 1.00 94.50 177 LEU A N 1
ATOM 1329 C CA . LEU A 1 177 ? -10.705 -5.324 -0.489 1.00 94.50 177 LEU A CA 1
ATOM 1330 C C . LEU A 1 177 ? -10.189 -4.549 -1.713 1.00 94.50 177 LEU A C 1
ATOM 1332 O O . LEU A 1 177 ? -9.767 -5.202 -2.668 1.00 94.50 177 LEU A O 1
ATOM 1336 N N . PRO A 1 178 ? -10.199 -3.199 -1.757 1.00 94.50 178 PRO A N 1
ATOM 1337 C CA . PRO A 1 178 ? -9.634 -2.474 -2.892 1.00 94.50 178 PRO A CA 1
ATOM 1338 C C . PRO A 1 178 ? -8.143 -2.770 -3.095 1.00 94.50 178 PRO A C 1
ATOM 1340 O O . PRO A 1 178 ? -7.705 -2.823 -4.243 1.00 94.50 178 PRO A O 1
ATOM 1343 N N . ALA A 1 179 ? -7.381 -3.040 -2.029 1.00 95.44 179 ALA A N 1
ATOM 1344 C CA . ALA A 1 179 ? -6.003 -3.515 -2.152 1.00 95.44 179 ALA A CA 1
ATOM 1345 C C . ALA A 1 179 ? -5.935 -4.865 -2.890 1.00 95.44 179 ALA A C 1
ATOM 1347 O O . ALA A 1 179 ? -5.217 -4.984 -3.882 1.00 95.44 179 ALA A O 1
ATOM 1348 N N . GLN A 1 180 ? -6.744 -5.854 -2.492 1.00 95.69 180 GLN A N 1
ATOM 1349 C CA . GLN A 1 180 ? -6.803 -7.134 -3.203 1.00 95.69 180 GLN A CA 1
ATOM 1350 C C . GLN A 1 180 ? -7.246 -6.967 -4.663 1.00 95.69 180 GLN A C 1
ATOM 1352 O O . GLN A 1 180 ? -6.642 -7.549 -5.556 1.00 95.69 180 GLN A O 1
ATOM 1357 N N . VAL A 1 181 ? -8.263 -6.143 -4.926 1.00 95.25 181 VAL A N 1
ATOM 1358 C CA . VAL A 1 181 ? -8.754 -5.884 -6.289 1.00 95.25 181 VAL A CA 1
ATOM 1359 C C . VAL A 1 181 ? -7.664 -5.265 -7.164 1.00 95.25 181 VAL A C 1
ATOM 1361 O O . VAL A 1 181 ? -7.517 -5.659 -8.319 1.00 95.25 181 VAL A O 1
ATOM 1364 N N . LEU A 1 182 ? -6.891 -4.316 -6.633 1.00 95.62 182 LEU A N 1
ATOM 1365 C CA . LEU A 1 182 ? -5.783 -3.711 -7.366 1.00 95.62 182 LEU A CA 1
ATOM 1366 C C . LEU A 1 182 ? -4.671 -4.729 -7.650 1.00 95.62 182 LEU A C 1
ATOM 1368 O O . LEU A 1 182 ? -4.177 -4.777 -8.775 1.00 95.62 182 LEU A O 1
ATOM 1372 N N . LEU A 1 183 ? -4.323 -5.568 -6.674 1.00 96.00 183 LEU A N 1
ATOM 1373 C CA . LEU A 1 183 ? -3.353 -6.648 -6.855 1.00 96.00 183 LEU A CA 1
ATOM 1374 C C . LEU A 1 183 ? -3.808 -7.648 -7.935 1.00 96.00 183 LEU A C 1
ATOM 1376 O O . LEU A 1 183 ? -3.027 -7.981 -8.827 1.00 96.00 183 LEU A O 1
ATOM 1380 N N . ASP A 1 184 ? -5.076 -8.069 -7.913 1.00 95.88 184 ASP A N 1
ATOM 1381 C CA . ASP A 1 184 ? -5.664 -8.949 -8.934 1.00 95.88 184 ASP A CA 1
ATOM 1382 C C . ASP A 1 184 ? -5.641 -8.291 -10.322 1.00 95.88 184 ASP A C 1
ATOM 1384 O O . ASP A 1 184 ? -5.381 -8.936 -11.339 1.00 95.88 184 ASP A O 1
ATOM 1388 N N . SER A 1 185 ? -5.923 -6.990 -10.392 1.00 95.75 185 SER A N 1
ATOM 1389 C CA . SER A 1 185 ? -5.866 -6.229 -11.639 1.00 95.75 185 SER A CA 1
ATOM 1390 C C . SER A 1 185 ? -4.452 -6.129 -12.199 1.00 95.75 185 SER A C 1
ATOM 1392 O O . SER A 1 185 ? -4.288 -6.370 -13.391 1.00 95.75 185 SER A O 1
ATOM 1394 N N . LEU A 1 186 ? -3.449 -5.847 -11.361 1.00 96.19 186 LEU A N 1
ATOM 1395 C CA . LEU A 1 186 ? -2.036 -5.862 -11.758 1.00 96.19 186 LEU A CA 1
ATOM 1396 C C . LEU A 1 186 ? -1.623 -7.253 -12.255 1.00 96.19 186 LEU A C 1
ATOM 1398 O O . LEU A 1 186 ? -1.046 -7.379 -13.329 1.00 96.19 186 LEU A O 1
ATOM 1402 N N . SER A 1 187 ? -2.009 -8.307 -11.534 1.00 96.50 187 SER A N 1
ATOM 1403 C CA . SER A 1 187 ? -1.727 -9.693 -11.914 1.00 96.50 187 SER A CA 1
ATOM 1404 C C . SER A 1 187 ? -2.306 -10.062 -13.289 1.00 96.50 187 SER A C 1
ATOM 1406 O O . SER A 1 187 ? -1.610 -10.649 -14.116 1.00 96.50 187 SER A O 1
ATOM 1408 N N . ARG A 1 188 ? -3.549 -9.655 -13.586 1.00 96.00 188 ARG A N 1
ATOM 1409 C CA . ARG A 1 188 ? -4.211 -9.914 -14.884 1.00 96.00 188 ARG A CA 1
ATOM 1410 C C . ARG A 1 188 ? -3.545 -9.227 -16.074 1.00 96.00 188 ARG A C 1
ATOM 1412 O O . ARG A 1 188 ? -3.721 -9.678 -17.206 1.00 96.00 188 ARG A O 1
ATOM 1419 N N . VAL A 1 189 ? -2.819 -8.140 -15.836 1.00 95.69 189 VAL A N 1
ATOM 1420 C CA . VAL A 1 189 ? -2.069 -7.417 -16.872 1.00 95.69 189 VAL A CA 1
ATOM 1421 C C . VAL A 1 189 ? -0.574 -7.732 -16.825 1.00 95.69 189 VAL A C 1
ATOM 1423 O O . VAL A 1 189 ? 0.216 -6.987 -17.386 1.00 95.69 189 VAL A O 1
ATOM 1426 N N . GLN A 1 190 ? -0.188 -8.837 -16.171 1.00 96.25 190 GLN A N 1
ATOM 1427 C C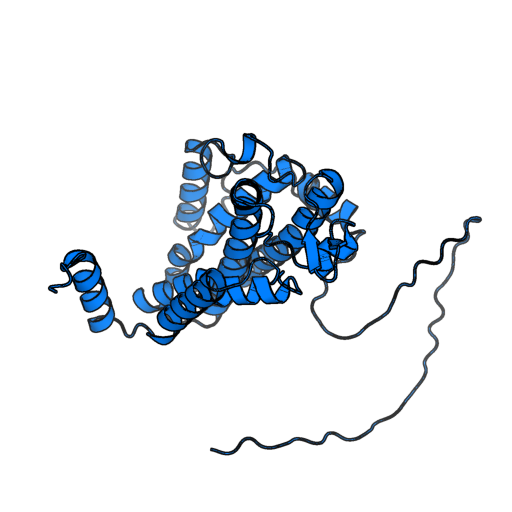A . GLN A 1 190 ? 1.211 -9.260 -16.028 1.00 96.25 190 GLN A CA 1
ATOM 1428 C C . GLN A 1 190 ? 2.095 -8.151 -15.439 1.00 96.25 190 GLN A C 1
ATOM 1430 O O . GLN A 1 190 ? 3.247 -7.996 -15.816 1.00 96.25 190 GLN A O 1
ATOM 1435 N N . PHE A 1 191 ? 1.536 -7.385 -14.501 1.00 96.62 191 PHE A N 1
ATOM 1436 C CA . PHE A 1 191 ? 2.217 -6.314 -13.776 1.00 96.62 191 PHE A CA 1
ATOM 1437 C C . PHE A 1 191 ? 2.688 -5.135 -14.649 1.00 96.62 191 PHE A C 1
ATOM 1439 O O . PHE A 1 191 ? 3.417 -4.276 -14.156 1.00 96.62 191 PHE A O 1
ATOM 1446 N N . ASP A 1 192 ? 2.186 -5.002 -15.885 1.00 94.62 192 ASP A N 1
ATOM 1447 C CA . ASP A 1 192 ? 2.363 -3.778 -16.674 1.00 94.62 192 ASP A CA 1
ATOM 1448 C C . ASP A 1 192 ? 1.500 -2.641 -16.099 1.00 94.62 192 ASP A C 1
ATOM 1450 O O . ASP A 1 192 ? 0.289 -2.552 -16.326 1.00 94.62 192 ASP A O 1
ATOM 1454 N N . VAL A 1 193 ? 2.138 -1.738 -15.352 1.00 93.12 193 VAL A N 1
ATOM 1455 C CA . VAL A 1 193 ? 1.485 -0.587 -14.702 1.00 93.12 193 VAL A CA 1
ATOM 1456 C C . VAL A 1 193 ? 0.894 0.423 -15.683 1.00 93.12 193 VAL A C 1
ATOM 1458 O O . VAL A 1 193 ? 0.018 1.198 -15.300 1.00 93.12 193 VAL A O 1
ATOM 1461 N N . PHE A 1 194 ? 1.329 0.424 -16.941 1.00 92.62 194 PHE A N 1
ATOM 1462 C CA . PHE A 1 194 ? 0.824 1.332 -17.968 1.00 92.62 194 PHE A CA 1
ATOM 1463 C C . PHE A 1 194 ? -0.325 0.727 -18.786 1.00 92.62 194 PHE A C 1
ATOM 1465 O O . PHE A 1 194 ? -0.818 1.381 -19.710 1.00 92.62 194 PHE A O 1
ATOM 1472 N N . ASP A 1 195 ? -0.759 -0.502 -18.488 1.00 94.06 195 ASP A N 1
ATOM 1473 C CA . ASP A 1 195 ? -1.867 -1.121 -19.206 1.00 94.06 195 ASP A CA 1
ATOM 1474 C C . ASP A 1 195 ? -3.162 -0.300 -18.999 1.00 94.06 195 ASP A C 1
ATOM 1476 O O . ASP A 1 195 ? -3.606 -0.090 -17.861 1.00 94.06 195 ASP A O 1
ATOM 1480 N N . PRO A 1 196 ? -3.831 0.153 -20.079 1.00 92.25 196 PRO A N 1
ATOM 1481 C CA . PRO A 1 196 ? -5.009 1.014 -19.980 1.00 92.25 196 PRO A CA 1
ATOM 1482 C C . PRO A 1 196 ? -6.189 0.347 -19.261 1.00 92.25 196 PRO A C 1
ATOM 1484 O O . PRO A 1 196 ? -7.100 1.039 -18.796 1.00 92.25 196 PRO A O 1
ATOM 1487 N N . ARG A 1 197 ? -6.205 -0.988 -19.135 1.00 92.00 197 ARG A N 1
ATOM 1488 C CA . ARG A 1 197 ? -7.229 -1.723 -18.380 1.00 92.00 197 ARG A CA 1
ATOM 1489 C C . ARG A 1 197 ? -7.193 -1.383 -16.891 1.00 92.00 197 ARG A C 1
ATOM 1491 O O . ARG A 1 197 ? -8.253 -1.396 -16.275 1.00 92.00 197 ARG A O 1
ATOM 1498 N N . LEU A 1 198 ? -6.044 -0.994 -16.329 1.00 91.31 198 LEU A N 1
ATOM 1499 C CA . LEU A 1 198 ? -5.911 -0.605 -14.914 1.00 91.31 198 LEU A CA 1
ATOM 1500 C C . LEU A 1 198 ? -6.624 0.711 -14.558 1.00 91.31 198 LEU A C 1
ATOM 1502 O O . LEU A 1 198 ? -6.868 0.991 -13.378 1.00 91.31 198 LEU A O 1
ATOM 1506 N N . VAL A 1 199 ? -6.937 1.533 -15.563 1.00 87.44 199 VAL A N 1
ATOM 1507 C CA . VAL A 1 199 ? -7.626 2.826 -15.410 1.00 87.44 199 VAL A CA 1
ATOM 1508 C C . VAL A 1 199 ? -9.142 2.683 -15.603 1.00 87.44 199 VAL A C 1
ATOM 1510 O O . VAL A 1 199 ? -9.904 3.565 -15.219 1.00 87.44 199 VAL A O 1
ATOM 1513 N N . ARG A 1 200 ? -9.615 1.560 -16.157 1.00 88.19 200 ARG A N 1
ATOM 1514 C CA . ARG A 1 200 ? -11.045 1.335 -16.408 1.00 88.19 200 ARG A CA 1
ATOM 1515 C C . ARG A 1 200 ? -11.794 0.986 -15.120 1.00 88.19 200 ARG A C 1
ATOM 1517 O O . ARG A 1 200 ? -11.323 0.189 -14.310 1.00 88.19 200 ARG A O 1
ATOM 1524 N N . GLY A 1 201 ? -13.006 1.523 -14.985 1.00 88.56 201 GLY A N 1
ATOM 1525 C CA . GLY A 1 201 ? -13.900 1.220 -13.866 1.00 88.56 201 GLY A CA 1
ATOM 1526 C C . GLY A 1 201 ? -13.284 1.567 -12.508 1.00 88.56 201 GLY A C 1
ATOM 1527 O O . GLY A 1 201 ? -12.677 2.622 -12.346 1.00 88.56 201 GLY A O 1
ATOM 1528 N N . ILE A 1 202 ? -13.439 0.674 -11.531 1.00 87.69 202 ILE A N 1
ATOM 1529 C CA . ILE A 1 202 ? -12.839 0.802 -10.201 1.00 87.69 202 ILE A CA 1
ATOM 1530 C C . ILE A 1 202 ? -11.613 -0.104 -10.165 1.00 87.69 202 ILE A C 1
ATOM 1532 O O . ILE A 1 202 ? -11.755 -1.319 -10.124 1.00 87.69 202 ILE A O 1
ATOM 1536 N N . LEU A 1 203 ? -10.406 0.470 -10.205 1.00 87.75 203 LEU A N 1
ATOM 1537 C CA . LEU A 1 203 ? -9.144 -0.284 -10.106 1.00 87.75 203 LEU A CA 1
ATOM 1538 C C . LEU A 1 203 ? -9.014 -1.423 -11.142 1.00 87.75 203 LEU A C 1
ATOM 1540 O O . LEU A 1 203 ? -8.439 -2.464 -10.838 1.00 87.75 203 LEU A O 1
ATOM 1544 N N . GLY A 1 204 ? -9.561 -1.264 -12.351 1.00 86.81 204 GLY A N 1
ATOM 1545 C CA . GLY A 1 204 ? -9.526 -2.290 -13.399 1.00 86.81 204 GLY A CA 1
ATOM 1546 C C . GLY A 1 204 ? -10.638 -3.342 -13.321 1.00 86.81 204 GLY A C 1
ATOM 1547 O O . GLY A 1 204 ? -10.551 -4.383 -13.980 1.00 86.81 204 GLY A O 1
ATOM 1548 N N . VAL A 1 205 ? -11.690 -3.110 -12.528 1.00 91.12 205 VAL A N 1
ATOM 1549 C CA . VAL A 1 205 ? -12.911 -3.934 -12.530 1.00 91.12 205 VAL A CA 1
ATOM 1550 C C . VAL A 1 205 ? -14.176 -3.101 -12.776 1.00 91.12 205 VAL A C 1
ATOM 1552 O O . VAL A 1 205 ? -14.208 -1.909 -12.460 1.00 91.12 205 VAL A O 1
ATOM 1555 N N . PRO A 1 206 ? -15.250 -3.704 -13.320 1.00 93.69 206 PRO A N 1
ATOM 1556 C CA . PRO A 1 206 ? -16.544 -3.037 -13.429 1.00 93.69 206 PRO A CA 1
ATOM 1557 C C . PRO A 1 206 ? -17.086 -2.601 -12.052 1.00 93.69 206 PRO A C 1
ATOM 1559 O O . PRO A 1 206 ? -16.958 -3.363 -11.087 1.00 93.69 206 PRO A O 1
ATOM 1562 N N . PRO A 1 207 ? -17.752 -1.433 -11.943 1.00 93.31 207 PRO A N 1
ATOM 1563 C CA . PRO A 1 207 ? -18.289 -0.939 -10.671 1.00 93.31 207 PRO A CA 1
ATOM 1564 C C . PRO A 1 207 ? -19.248 -1.912 -9.976 1.00 93.31 207 PRO A C 1
ATOM 1566 O O . PRO A 1 207 ? -19.169 -2.094 -8.765 1.00 93.31 207 PRO A O 1
ATOM 1569 N N . LEU A 1 208 ? -20.110 -2.594 -10.739 1.00 92.81 208 LEU A N 1
ATOM 1570 C CA . LEU A 1 208 ? -21.042 -3.586 -10.193 1.00 92.81 208 LEU A CA 1
ATOM 1571 C C . LEU A 1 208 ? -20.311 -4.782 -9.574 1.00 92.81 208 LEU A C 1
ATOM 1573 O O . LEU A 1 208 ? -20.683 -5.233 -8.496 1.00 92.81 208 LEU A O 1
ATOM 1577 N N . SER A 1 209 ? -19.239 -5.262 -10.208 1.00 89.75 209 SER A N 1
ATOM 1578 C CA . SER A 1 209 ? -18.424 -6.353 -9.664 1.00 89.75 209 SER A CA 1
ATOM 1579 C C . SER A 1 209 ? -17.744 -5.944 -8.358 1.00 89.75 209 SER A C 1
ATOM 1581 O O . SER A 1 209 ? -17.713 -6.727 -7.413 1.00 89.75 209 SER A O 1
ATOM 1583 N N . PHE A 1 210 ? -17.233 -4.712 -8.279 1.00 90.62 210 PHE A N 1
ATOM 1584 C CA . PHE A 1 210 ? -16.650 -4.176 -7.048 1.00 90.62 210 PHE A CA 1
ATOM 1585 C C . PHE A 1 210 ? -17.692 -4.055 -5.928 1.00 90.62 210 PHE A C 1
ATOM 1587 O O . PHE A 1 210 ? -17.443 -4.493 -4.806 1.00 90.62 210 PHE A O 1
ATOM 1594 N N . GLN A 1 211 ? -18.881 -3.536 -6.246 1.00 91.06 211 GLN A N 1
ATOM 1595 C CA . GLN A 1 211 ? -19.976 -3.401 -5.286 1.00 91.06 211 GLN A CA 1
ATOM 1596 C C . GLN A 1 211 ? -20.469 -4.759 -4.776 1.00 91.06 211 GLN A C 1
ATOM 1598 O O . GLN A 1 211 ? -20.737 -4.899 -3.585 1.00 91.06 211 GLN A O 1
ATOM 1603 N N . MET A 1 212 ? -20.551 -5.769 -5.648 1.00 88.75 212 MET A N 1
ATOM 1604 C CA . MET A 1 212 ? -20.896 -7.131 -5.234 1.00 88.75 212 MET A CA 1
ATOM 1605 C C . MET A 1 212 ? -19.839 -7.710 -4.296 1.00 88.75 212 MET A C 1
ATOM 1607 O O . MET A 1 212 ? -20.201 -8.225 -3.246 1.00 88.75 212 MET A O 1
ATOM 1611 N N . LYS A 1 213 ? -18.543 -7.543 -4.597 1.00 86.94 213 LYS A N 1
ATOM 1612 C CA . LYS A 1 213 ? -17.461 -7.971 -3.693 1.00 86.94 213 LYS A CA 1
ATOM 1613 C C . LYS A 1 213 ? -17.550 -7.296 -2.319 1.00 86.94 213 LYS A C 1
ATOM 1615 O O . LYS A 1 213 ? -17.440 -7.976 -1.306 1.00 86.94 213 LYS A O 1
ATOM 1620 N N . LEU A 1 214 ? -17.793 -5.983 -2.281 1.00 86.62 214 LEU A N 1
ATOM 1621 C CA . LEU A 1 214 ? -17.998 -5.237 -1.033 1.00 86.62 214 LEU A CA 1
ATOM 1622 C C . LEU A 1 214 ? -19.184 -5.774 -0.234 1.00 86.62 214 LEU A C 1
ATOM 1624 O O . LEU A 1 214 ? -19.066 -6.008 0.967 1.00 86.62 214 LEU A O 1
ATOM 1628 N N . LYS A 1 215 ? -20.323 -5.963 -0.906 1.00 86.94 215 LYS A N 1
ATOM 1629 C CA . LYS A 1 215 ? -21.549 -6.465 -0.290 1.00 86.94 215 LYS A CA 1
ATOM 1630 C C . LYS A 1 215 ? -21.338 -7.864 0.281 1.00 86.94 215 LYS A C 1
ATOM 1632 O O . LYS A 1 215 ? -21.670 -8.094 1.435 1.00 86.94 215 LYS A O 1
ATOM 1637 N N . CYS A 1 216 ? -20.720 -8.758 -0.484 1.00 81.75 216 CYS A N 1
ATOM 1638 C CA . CYS A 1 216 ? -20.374 -10.096 -0.028 1.00 81.75 216 CYS A CA 1
ATOM 1639 C C . CYS A 1 216 ? -19.464 -10.061 1.204 1.00 81.75 216 CYS A C 1
ATOM 1641 O O . CYS A 1 216 ? -19.768 -10.737 2.180 1.00 81.75 216 CYS A O 1
ATOM 1643 N N . GLU A 1 217 ? -18.405 -9.24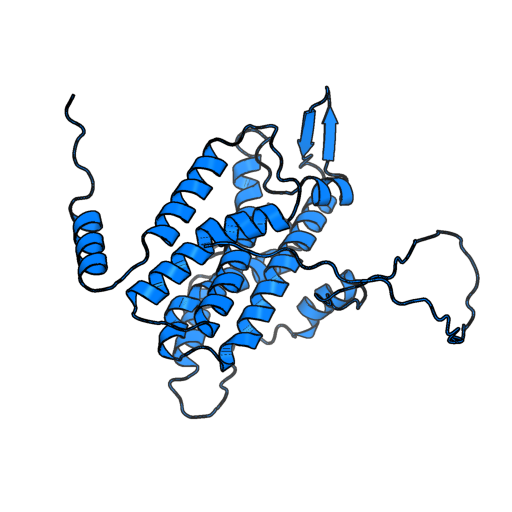7 1.217 1.00 80.00 217 GLU A N 1
ATOM 1644 C CA . GLU A 1 217 ? -17.493 -9.157 2.369 1.00 80.00 217 GLU A CA 1
ATOM 1645 C C . GLU A 1 217 ? -18.200 -8.637 3.636 1.00 80.00 217 GLU A C 1
ATOM 1647 O O . GLU A 1 217 ? -17.954 -9.117 4.742 1.00 80.00 217 GLU A O 1
ATOM 1652 N N . LEU A 1 218 ? -19.133 -7.696 3.469 1.00 75.56 218 LEU A N 1
ATOM 1653 C CA . LEU A 1 218 ? -19.975 -7.173 4.547 1.00 75.56 218 LEU A CA 1
ATOM 1654 C C . LEU A 1 218 ? -21.022 -8.189 5.040 1.00 75.56 218 LEU A C 1
ATOM 1656 O O . LEU A 1 218 ? -21.285 -8.262 6.239 1.00 75.56 218 LEU A O 1
ATOM 1660 N N . GLU A 1 219 ? -21.624 -8.965 4.134 1.00 69.94 219 GLU A N 1
ATOM 1661 C CA . GLU A 1 219 ? -22.744 -9.875 4.423 1.00 69.94 219 GLU A CA 1
ATOM 1662 C C . GLU A 1 219 ? -22.321 -11.298 4.806 1.00 69.94 219 GLU A C 1
ATOM 1664 O O . GLU A 1 219 ? -23.116 -12.010 5.422 1.00 69.94 219 GLU A O 1
ATOM 1669 N N . SER A 1 220 ? -21.076 -11.706 4.527 1.00 57.53 220 SER A N 1
ATOM 1670 C CA . SER A 1 220 ? -20.538 -13.061 4.772 1.00 57.53 220 SER A CA 1
ATOM 1671 C C . SER A 1 220 ? -20.587 -13.530 6.238 1.00 57.53 220 SER A C 1
ATOM 1673 O O . SER A 1 220 ? -20.110 -14.618 6.556 1.00 57.53 220 SER A O 1
ATOM 1675 N N . ARG A 1 221 ? -21.148 -12.741 7.167 1.00 53.31 221 ARG A N 1
ATOM 1676 C CA . ARG A 1 221 ? -21.356 -13.127 8.571 1.00 53.31 221 ARG A CA 1
ATOM 1677 C C . ARG A 1 221 ? -22.718 -12.766 9.170 1.00 53.31 221 ARG A C 1
ATOM 1679 O O . ARG A 1 221 ? -22.917 -13.034 10.351 1.00 53.31 221 ARG A O 1
ATOM 1686 N N . THR A 1 222 ? -23.666 -12.232 8.399 1.00 37.84 222 THR A N 1
ATOM 1687 C CA . THR A 1 222 ? -25.042 -12.033 8.903 1.00 37.84 222 THR A CA 1
ATOM 1688 C C . THR A 1 222 ? -25.853 -13.337 8.860 1.00 37.84 222 THR A C 1
ATOM 1690 O O . THR A 1 222 ? -26.875 -13.454 9.527 1.00 37.84 222 THR A O 1
ATOM 1693 N N . ILE A 1 223 ? -25.379 -14.358 8.137 1.00 33.56 223 ILE A N 1
ATOM 1694 C CA . ILE A 1 223 ? -26.054 -15.654 8.011 1.00 33.56 223 ILE A CA 1
ATOM 1695 C C . ILE A 1 223 ? -25.268 -16.710 8.801 1.00 33.56 223 ILE A C 1
ATOM 1697 O O . ILE A 1 223 ? -24.105 -16.988 8.527 1.00 33.56 223 ILE A O 1
ATOM 1701 N N . ALA A 1 224 ? -25.920 -17.248 9.831 1.00 30.53 224 ALA A N 1
ATOM 1702 C CA . ALA A 1 224 ? -25.433 -18.221 10.804 1.00 30.53 224 ALA A CA 1
ATOM 1703 C C . ALA A 1 224 ? -24.481 -19.300 10.249 1.00 30.53 224 ALA A C 1
ATOM 1705 O O . ALA A 1 224 ? -24.894 -20.132 9.449 1.00 30.53 224 ALA A O 1
ATOM 1706 N N . GLY A 1 225 ? -23.238 -19.340 10.750 1.00 30.56 225 GLY A N 1
ATOM 1707 C CA . GLY A 1 225 ? -22.397 -20.549 10.832 1.00 30.56 225 GLY A CA 1
ATOM 1708 C C . GLY A 1 225 ? -21.995 -21.260 9.532 1.00 30.56 225 GLY A C 1
ATOM 1709 O O . GLY A 1 225 ? -21.214 -22.207 9.592 1.00 30.56 225 GLY A O 1
ATOM 1710 N N . VAL A 1 226 ? -22.469 -20.818 8.370 1.00 28.64 226 VAL A N 1
ATOM 1711 C CA . VAL A 1 226 ? -22.123 -21.376 7.064 1.00 28.64 226 VAL A CA 1
ATOM 1712 C C . VAL A 1 226 ? -21.141 -20.425 6.401 1.00 28.64 226 VAL A C 1
ATOM 1714 O O . VAL A 1 226 ? -21.437 -19.255 6.171 1.00 28.64 226 VAL A O 1
ATOM 1717 N N . ARG A 1 227 ? -19.948 -20.939 6.097 1.00 31.94 227 ARG A N 1
ATOM 1718 C CA . ARG A 1 227 ? -18.953 -20.268 5.262 1.00 31.94 227 ARG A CA 1
ATOM 1719 C C . ARG A 1 227 ? -19.528 -20.186 3.848 1.00 31.94 227 ARG A C 1
ATOM 1721 O O . ARG A 1 227 ? -19.342 -21.092 3.044 1.00 31.94 227 ARG A O 1
ATOM 1728 N N . ILE A 1 228 ? -20.316 -19.149 3.578 1.00 29.02 228 ILE A N 1
ATOM 1729 C CA . ILE A 1 228 ? -20.740 -18.830 2.220 1.00 29.02 228 ILE A CA 1
ATOM 1730 C C . ILE A 1 228 ? -19.520 -18.187 1.574 1.00 29.02 228 ILE A C 1
ATOM 1732 O O . ILE A 1 228 ? -19.276 -16.992 1.736 1.00 29.02 228 ILE A O 1
ATOM 1736 N N . ASP A 1 229 ? -18.731 -19.011 0.886 1.00 32.16 229 ASP A N 1
ATOM 1737 C CA . ASP A 1 229 ? -17.792 -18.557 -0.133 1.00 32.16 229 ASP A CA 1
ATOM 1738 C C . ASP A 1 229 ? -18.622 -17.798 -1.179 1.00 32.16 229 ASP A C 1
ATOM 1740 O O . ASP A 1 229 ? -19.183 -18.370 -2.116 1.00 32.16 229 ASP A O 1
ATOM 1744 N N . CYS A 1 230 ? -18.823 -16.504 -0.944 1.00 29.69 230 CYS A N 1
ATOM 1745 C CA . CYS A 1 230 ? -19.651 -15.669 -1.788 1.00 29.69 230 CYS A CA 1
ATOM 1746 C C . CYS A 1 230 ? -18.926 -15.450 -3.114 1.00 29.69 230 CYS A C 1
ATOM 1748 O O . CYS A 1 230 ? -18.093 -14.555 -3.200 1.00 29.69 230 CYS A O 1
ATOM 1750 N N . LEU A 1 231 ? -19.244 -16.290 -4.107 1.00 31.95 231 LEU A N 1
ATOM 1751 C CA . LEU A 1 231 ? -19.302 -16.023 -5.555 1.00 31.95 231 LEU A CA 1
ATOM 1752 C C . LEU A 1 231 ? -18.414 -14.873 -6.072 1.00 31.95 231 LEU A C 1
ATOM 1754 O O . LEU A 1 231 ? -18.834 -14.016 -6.845 1.00 31.95 231 LEU A O 1
ATOM 1758 N N . VAL A 1 232 ? -17.144 -14.891 -5.699 1.00 34.44 232 VAL A N 1
ATOM 1759 C CA . VAL A 1 232 ? -16.067 -14.457 -6.567 1.00 34.44 232 VAL A CA 1
ATOM 1760 C C . VAL A 1 232 ? -15.549 -15.762 -7.096 1.00 34.44 232 VAL A C 1
ATOM 1762 O O . VAL A 1 232 ? -15.146 -16.620 -6.314 1.00 34.44 232 VAL A O 1
ATOM 1765 N N . ASP A 1 233 ? -15.700 -15.921 -8.404 1.00 29.11 233 ASP A N 1
ATOM 1766 C CA . ASP A 1 233 ? -15.032 -16.916 -9.217 1.00 29.11 233 ASP A CA 1
ATOM 1767 C C . ASP A 1 233 ? -13.851 -17.519 -8.450 1.00 29.11 233 ASP A C 1
ATOM 1769 O O . ASP A 1 233 ? -12.911 -16.801 -8.082 1.00 29.11 233 ASP A O 1
ATOM 1773 N N . LYS A 1 234 ? -13.889 -18.833 -8.209 1.00 33.75 234 LYS A N 1
ATOM 1774 C CA . LYS A 1 234 ? -12.640 -19.573 -8.124 1.00 33.75 234 LYS A CA 1
ATOM 1775 C C . LYS A 1 234 ? -11.996 -19.423 -9.509 1.00 33.75 234 LYS A C 1
ATOM 1777 O O . LYS A 1 234 ? -11.874 -20.407 -10.228 1.00 33.75 234 LYS A O 1
ATOM 1782 N N . THR A 1 235 ? -11.515 -18.221 -9.872 1.00 32.25 235 THR A N 1
ATOM 1783 C CA . THR A 1 235 ? -10.278 -18.135 -10.634 1.00 32.25 235 THR A CA 1
ATOM 1784 C C . THR A 1 235 ? -9.385 -19.030 -9.820 1.00 32.25 235 THR A C 1
ATOM 1786 O O . THR A 1 235 ? -9.221 -18.734 -8.627 1.00 32.25 235 THR A O 1
ATOM 1789 N N . PRO A 1 236 ? -9.020 -20.202 -10.357 1.00 33.66 236 PRO A N 1
ATOM 1790 C CA . PRO A 1 236 ? -8.564 -21.278 -9.515 1.00 33.66 236 PRO A CA 1
ATOM 1791 C C . PRO A 1 236 ? -7.461 -20.659 -8.681 1.00 33.66 236 PRO A C 1
ATOM 1793 O O . PRO A 1 236 ? -6.613 -19.947 -9.232 1.00 33.66 236 PRO A O 1
ATOM 1796 N N . GLU A 1 237 ? -7.495 -20.845 -7.361 1.00 40.53 237 GLU A N 1
ATOM 1797 C CA . GLU A 1 237 ? -6.347 -20.490 -6.527 1.00 40.53 237 GLU A CA 1
ATOM 1798 C C . GLU A 1 237 ? -5.064 -21.003 -7.200 1.00 40.53 237 GLU A C 1
ATOM 1800 O O . GLU A 1 237 ? -4.010 -20.401 -7.090 1.00 40.53 237 GLU A O 1
ATOM 1805 N N . ASP A 1 238 ? -5.171 -22.025 -8.047 1.00 39.81 238 ASP A N 1
ATOM 1806 C CA . ASP A 1 238 ? -4.143 -22.480 -8.951 1.00 39.81 238 ASP A CA 1
ATOM 1807 C C . ASP A 1 238 ? -3.664 -21.557 -10.077 1.00 39.81 238 ASP A C 1
ATOM 1809 O O . ASP A 1 238 ? -2.550 -21.796 -10.480 1.00 39.81 238 ASP A O 1
ATOM 1813 N N . SER A 1 239 ? -4.349 -20.564 -10.650 1.00 36.81 239 SER A N 1
ATOM 1814 C CA . SER A 1 239 ? -3.753 -19.773 -11.758 1.00 36.81 239 SER A CA 1
ATOM 1815 C C . SER A 1 239 ? -2.893 -18.630 -11.244 1.00 36.81 239 SER A C 1
ATOM 1817 O O . SER A 1 239 ? -1.738 -18.513 -11.638 1.00 36.81 239 SER A O 1
ATOM 1819 N N . VAL A 1 240 ? -3.410 -17.833 -10.307 1.00 43.75 240 VAL A N 1
ATOM 1820 C CA . VAL A 1 240 ? -2.630 -16.764 -9.674 1.00 43.75 240 VAL A CA 1
ATOM 1821 C C . VAL A 1 240 ? -1.633 -17.378 -8.700 1.00 43.75 240 VAL A C 1
ATOM 1823 O O . VAL A 1 240 ? -0.459 -17.041 -8.777 1.00 43.75 240 VAL A O 1
ATOM 1826 N N . ALA A 1 241 ? -2.015 -18.362 -7.872 1.00 43.53 241 ALA A N 1
ATOM 1827 C CA . ALA A 1 241 ? -1.031 -19.036 -7.031 1.00 43.53 241 ALA A CA 1
ATOM 1828 C C . ALA A 1 241 ? -0.143 -20.046 -7.786 1.00 43.53 241 ALA A C 1
ATOM 1830 O O . ALA A 1 241 ? 0.964 -20.250 -7.307 1.00 43.53 241 ALA A O 1
ATOM 1831 N N . ARG A 1 242 ? -0.487 -20.626 -8.963 1.00 42.34 242 ARG A N 1
ATOM 1832 C CA . ARG A 1 242 ? 0.558 -21.235 -9.841 1.00 42.34 242 ARG A CA 1
ATOM 1833 C C . ARG A 1 242 ? 1.455 -20.166 -10.400 1.00 42.34 242 ARG A C 1
ATOM 1835 O O . ARG A 1 242 ? 2.640 -20.425 -10.439 1.00 42.34 242 ARG A O 1
ATOM 1842 N N . MET A 1 243 ? 0.940 -19.023 -10.846 1.00 48.38 243 MET A N 1
ATOM 1843 C CA . MET A 1 243 ? 1.796 -17.968 -11.379 1.00 48.38 243 MET A CA 1
ATOM 1844 C C . MET A 1 243 ? 2.792 -17.535 -10.301 1.00 48.38 243 MET A C 1
ATOM 1846 O O . MET A 1 243 ? 3.992 -17.657 -10.521 1.00 48.38 243 MET A O 1
ATOM 1850 N N . TRP A 1 244 ? 2.321 -17.235 -9.085 1.00 43.59 244 TRP A N 1
ATOM 1851 C CA . TRP A 1 244 ? 3.180 -16.974 -7.929 1.00 43.59 244 TRP A CA 1
ATOM 1852 C C . TRP A 1 244 ? 4.113 -18.155 -7.614 1.00 43.59 244 TRP A C 1
ATOM 1854 O O . TRP A 1 244 ? 5.308 -17.930 -7.516 1.00 43.59 244 TRP A O 1
ATOM 1864 N N . ARG A 1 245 ? 3.638 -19.411 -7.538 1.00 47.47 245 ARG A N 1
ATOM 1865 C CA . ARG A 1 245 ? 4.484 -20.598 -7.258 1.00 47.47 245 ARG A CA 1
ATOM 1866 C C . ARG A 1 245 ? 5.502 -20.920 -8.362 1.00 47.47 245 ARG A C 1
ATOM 1868 O O . ARG A 1 245 ? 6.567 -21.447 -8.055 1.00 47.47 245 ARG A O 1
ATOM 1875 N N . SER A 1 246 ? 5.174 -20.637 -9.621 1.00 39.91 246 SER A N 1
ATOM 1876 C CA . SER A 1 246 ? 6.013 -20.890 -10.798 1.00 39.91 246 SER A CA 1
ATOM 1877 C C . SER A 1 246 ? 7.088 -19.823 -10.965 1.00 39.91 246 SER A C 1
ATOM 1879 O O . SER A 1 246 ? 8.199 -20.154 -11.362 1.00 39.91 246 SER A O 1
ATOM 1881 N N . VAL A 1 247 ? 6.788 -18.575 -10.588 1.00 42.69 247 VAL A N 1
ATOM 1882 C CA . VAL A 1 247 ? 7.725 -17.448 -10.675 1.00 42.69 247 VAL A CA 1
ATOM 1883 C C . VAL A 1 247 ? 8.612 -17.359 -9.425 1.00 42.69 247 VAL A C 1
ATOM 1885 O O . VAL A 1 247 ? 9.791 -17.046 -9.543 1.00 42.69 247 VAL A O 1
ATOM 1888 N N . THR A 1 248 ? 8.118 -17.710 -8.227 1.00 40.16 248 THR A N 1
ATOM 1889 C CA . THR A 1 248 ? 8.936 -17.732 -6.991 1.00 40.16 248 THR A CA 1
ATOM 1890 C C . THR A 1 248 ? 9.690 -19.047 -6.754 1.00 40.16 248 THR A C 1
ATOM 1892 O O . THR A 1 248 ? 10.314 -19.221 -5.706 1.00 40.16 248 THR A O 1
ATOM 1895 N N . GLY A 1 249 ? 9.654 -19.987 -7.706 1.00 34.34 249 GLY A N 1
ATOM 1896 C CA . GLY A 1 249 ? 10.431 -21.228 -7.641 1.00 34.34 249 GLY A CA 1
ATOM 1897 C C . GLY A 1 249 ? 10.175 -22.064 -6.382 1.00 34.34 249 GLY A C 1
ATOM 1898 O O . GLY A 1 249 ? 11.106 -22.654 -5.844 1.00 34.34 249 GLY A O 1
ATOM 1899 N N . GLY A 1 250 ? 8.942 -22.083 -5.863 1.00 33.88 250 GLY A N 1
ATOM 1900 C CA . GLY A 1 250 ? 8.589 -22.884 -4.684 1.00 33.88 250 GLY A CA 1
ATOM 1901 C C . GLY A 1 250 ? 9.296 -22.496 -3.375 1.00 33.88 250 GLY A C 1
ATOM 1902 O O . GLY A 1 250 ? 9.128 -23.196 -2.377 1.00 33.88 250 GLY A O 1
ATOM 1903 N N . CYS A 1 251 ? 10.038 -21.387 -3.329 1.00 33.19 251 CYS A N 1
ATOM 1904 C CA . CYS A 1 251 ? 10.548 -20.843 -2.076 1.00 33.19 251 CYS A CA 1
ATOM 1905 C C . CYS A 1 251 ? 9.436 -20.031 -1.411 1.00 33.19 251 CYS A C 1
ATOM 1907 O O . CYS A 1 251 ? 9.192 -18.872 -1.748 1.00 33.19 251 CYS A O 1
ATOM 1909 N N . GLY A 1 252 ? 8.738 -20.657 -0.462 1.00 31.89 252 GLY A N 1
ATOM 1910 C CA . GLY A 1 252 ? 7.923 -19.924 0.499 1.00 31.89 252 GLY A CA 1
ATOM 1911 C C . GLY A 1 252 ? 8.781 -18.848 1.161 1.00 31.89 252 GLY A C 1
ATOM 1912 O O . GLY A 1 252 ? 9.884 -19.131 1.629 1.00 31.89 252 GLY A O 1
ATOM 1913 N N . VAL A 1 253 ? 8.295 -17.608 1.164 1.00 31.48 253 VAL A N 1
ATOM 1914 C CA . VAL A 1 253 ? 8.931 -16.499 1.876 1.00 31.48 253 VAL A CA 1
ATOM 1915 C C . VAL A 1 253 ? 8.770 -16.776 3.371 1.00 31.48 253 VAL A C 1
ATOM 1917 O O . VAL A 1 253 ? 7.779 -16.400 3.989 1.00 31.48 253 VAL A O 1
ATOM 1920 N N . ALA A 1 254 ? 9.719 -17.518 3.937 1.00 28.30 254 ALA A N 1
ATOM 1921 C CA . ALA A 1 254 ? 9.856 -17.691 5.370 1.00 28.30 254 ALA A CA 1
ATOM 1922 C C . ALA A 1 254 ? 10.481 -16.409 5.924 1.00 28.30 254 ALA A C 1
ATOM 1924 O O . ALA A 1 254 ? 11.689 -16.189 5.821 1.00 28.30 254 ALA A O 1
ATOM 1925 N N . VAL A 1 255 ? 9.641 -15.535 6.470 1.00 31.33 255 VAL A N 1
ATOM 1926 C CA . VAL A 1 255 ? 10.102 -14.405 7.273 1.00 31.33 255 VAL A CA 1
ATOM 1927 C C . VAL A 1 255 ? 10.353 -14.944 8.678 1.00 31.33 255 VAL A C 1
ATOM 1929 O O . VAL A 1 255 ? 9.469 -14.876 9.513 1.00 31.33 255 VAL A O 1
ATOM 1932 N N . ASP A 1 256 ? 11.510 -15.580 8.881 1.00 30.27 256 ASP A N 1
ATOM 1933 C CA . ASP A 1 256 ? 12.190 -15.676 10.178 1.00 30.27 256 ASP A CA 1
ATOM 1934 C C . ASP A 1 256 ? 13.629 -16.208 10.002 1.00 30.27 256 ASP A C 1
ATOM 1936 O O . ASP A 1 256 ? 13.862 -17.302 9.497 1.00 30.27 256 ASP A O 1
ATOM 1940 N N . GLY A 1 257 ? 14.590 -15.370 10.406 1.00 29.50 257 GLY A N 1
ATOM 1941 C CA . GLY A 1 257 ? 15.952 -15.671 10.868 1.00 29.50 257 GLY A CA 1
ATOM 1942 C C . GLY A 1 257 ? 16.783 -16.819 10.257 1.00 29.50 257 GLY A C 1
ATOM 1943 O O . GLY A 1 257 ? 16.591 -17.983 10.574 1.00 29.50 257 GLY A O 1
ATOM 1944 N N . VAL A 1 258 ? 17.905 -16.428 9.626 1.00 25.97 258 VAL A N 1
ATOM 1945 C CA . VAL A 1 258 ? 19.184 -17.180 9.499 1.00 25.97 258 VAL A CA 1
ATOM 1946 C C . VAL A 1 258 ? 19.348 -18.161 8.308 1.00 25.97 258 VAL A C 1
ATOM 1948 O O . VAL A 1 258 ? 19.195 -19.368 8.413 1.00 25.97 258 VAL A O 1
ATOM 1951 N N . ARG A 1 259 ? 19.809 -17.565 7.190 1.00 28.78 259 ARG A N 1
ATOM 1952 C CA . ARG A 1 259 ? 20.780 -17.990 6.140 1.00 28.78 259 ARG A CA 1
ATOM 1953 C C . ARG A 1 259 ? 20.848 -19.454 5.651 1.00 28.78 259 ARG A C 1
ATOM 1955 O O . ARG A 1 259 ? 21.333 -20.333 6.351 1.00 28.78 259 ARG A O 1
ATOM 1962 N N . SER A 1 260 ? 20.775 -19.602 4.322 1.00 25.28 260 SER A N 1
ATOM 1963 C CA . SER A 1 260 ? 21.914 -20.107 3.531 1.00 25.28 260 SER A CA 1
ATOM 1964 C C . SER A 1 260 ? 21.868 -19.581 2.091 1.00 25.28 260 SER A C 1
ATOM 1966 O O . SER A 1 260 ? 20.817 -19.498 1.466 1.00 25.28 260 SER A O 1
ATOM 1968 N N . CYS A 1 261 ? 23.032 -19.177 1.596 1.00 27.36 261 CYS A N 1
ATOM 1969 C CA . CYS A 1 261 ? 23.265 -18.534 0.311 1.00 27.36 261 CYS A CA 1
ATOM 1970 C C . CYS A 1 261 ? 23.272 -19.591 -0.809 1.00 27.36 261 CYS A C 1
ATOM 1972 O O . CYS A 1 261 ? 24.144 -20.458 -0.806 1.00 27.36 261 CYS A O 1
ATOM 1974 N N . CYS A 1 262 ? 22.361 -19.520 -1.785 1.00 26.22 262 CYS A N 1
ATOM 1975 C CA . CYS A 1 262 ? 22.517 -20.265 -3.038 1.00 26.22 262 CYS A CA 1
ATOM 1976 C C . CYS A 1 262 ? 23.209 -19.370 -4.069 1.00 26.22 262 CYS A C 1
ATOM 1978 O O . CYS A 1 262 ? 22.594 -18.530 -4.722 1.00 26.22 262 CYS A O 1
ATOM 1980 N N . ARG A 1 263 ? 24.526 -19.554 -4.179 1.00 24.67 263 ARG A N 1
ATOM 1981 C CA . ARG A 1 263 ? 25.357 -19.053 -5.274 1.00 24.67 263 ARG A CA 1
ATOM 1982 C C . ARG A 1 263 ? 24.962 -19.807 -6.548 1.00 24.67 263 ARG A C 1
ATOM 1984 O O . ARG A 1 263 ? 25.179 -21.011 -6.628 1.00 24.67 263 ARG A O 1
ATOM 1991 N N . TRP A 1 264 ? 24.405 -19.111 -7.536 1.00 23.48 264 TRP A N 1
ATOM 1992 C CA . TRP A 1 264 ? 24.271 -19.654 -8.887 1.00 23.48 264 TRP A CA 1
ATOM 1993 C C . TRP A 1 264 ? 25.652 -19.630 -9.546 1.00 23.48 264 TRP A C 1
ATOM 1995 O O . TRP A 1 264 ? 26.192 -18.563 -9.827 1.00 23.48 264 TRP A O 1
ATOM 2005 N N . SER A 1 265 ? 26.245 -20.809 -9.736 1.00 24.05 265 SER A N 1
ATOM 2006 C CA . SER A 1 265 ? 27.343 -21.012 -10.680 1.00 24.05 265 SER A CA 1
ATOM 2007 C C . SER A 1 265 ? 26.726 -21.617 -11.930 1.00 24.05 265 SER A C 1
ATOM 2009 O O . SER A 1 265 ? 26.171 -22.713 -11.867 1.00 24.05 265 SER A O 1
ATOM 2011 N N . MET A 1 266 ? 26.785 -20.897 -13.046 1.00 27.64 266 MET A N 1
ATOM 2012 C CA . MET A 1 266 ? 26.542 -21.506 -14.344 1.00 27.64 266 MET A CA 1
ATOM 2013 C C . MET A 1 266 ? 27.736 -22.395 -14.662 1.00 27.64 266 MET A C 1
ATOM 2015 O O . MET A 1 266 ? 28.830 -21.885 -14.861 1.00 27.64 266 MET A O 1
ATOM 2019 N N . ASP A 1 267 ? 27.526 -23.705 -14.697 1.00 27.17 267 ASP A N 1
ATOM 2020 C CA . ASP A 1 267 ? 28.254 -24.542 -15.639 1.00 27.17 267 ASP A CA 1
ATOM 2021 C C . ASP A 1 267 ? 27.420 -25.761 -16.018 1.00 27.17 267 ASP A C 1
ATOM 2023 O O . ASP A 1 267 ? 26.801 -26.427 -15.187 1.00 27.17 267 ASP A O 1
ATOM 2027 N N . GLY A 1 268 ? 27.332 -25.974 -17.326 1.00 30.78 268 GLY A N 1
ATOM 2028 C CA . GLY A 1 268 ? 26.467 -26.962 -17.937 1.00 30.78 268 GLY A CA 1
ATOM 2029 C C . GLY A 1 268 ? 27.018 -28.383 -17.864 1.00 30.78 268 GLY A C 1
ATOM 2030 O O . GLY A 1 268 ? 28.222 -28.614 -17.962 1.00 30.78 268 GLY A O 1
ATOM 2031 N N . ARG A 1 269 ? 26.055 -29.311 -17.885 1.00 29.53 269 ARG A N 1
ATOM 2032 C CA . ARG A 1 269 ? 26.118 -30.747 -18.211 1.00 29.53 269 ARG A CA 1
ATOM 2033 C C . ARG A 1 269 ? 26.036 -31.723 -17.031 1.00 29.53 269 ARG A C 1
ATOM 2035 O O . ARG A 1 269 ? 26.810 -31.693 -16.088 1.00 29.53 269 ARG A O 1
ATOM 2042 N N . HIS A 1 270 ? 25.129 -32.673 -17.261 1.00 29.61 270 HIS A N 1
ATOM 2043 C CA . HIS A 1 270 ? 24.891 -33.966 -16.618 1.00 29.61 270 HIS A CA 1
ATOM 2044 C C . HIS A 1 270 ? 23.980 -34.034 -15.384 1.00 29.61 270 HIS A C 1
ATOM 2046 O O . HIS A 1 270 ? 24.257 -33.530 -14.303 1.00 29.61 270 HIS A O 1
ATOM 2052 N N . ALA A 1 271 ? 22.877 -34.758 -15.600 1.00 34.56 271 ALA A N 1
ATOM 2053 C CA . ALA A 1 271 ? 21.954 -35.273 -14.608 1.00 34.56 271 ALA A CA 1
ATOM 2054 C C . ALA A 1 271 ? 22.643 -36.288 -13.681 1.00 34.56 271 ALA A C 1
ATOM 2056 O O . ALA A 1 271 ? 23.362 -37.173 -14.145 1.00 34.56 271 ALA A O 1
ATOM 2057 N N . GLY A 1 272 ? 22.365 -36.198 -12.381 1.00 27.14 272 GLY A N 1
ATOM 2058 C CA . GLY A 1 272 ? 22.797 -37.177 -11.389 1.00 27.14 272 GLY A CA 1
ATOM 2059 C C . GLY A 1 272 ? 22.126 -36.931 -10.040 1.00 27.14 272 GLY A C 1
ATOM 2060 O O . GLY A 1 272 ? 22.245 -35.857 -9.462 1.00 27.14 272 GLY A O 1
ATOM 2061 N N . VAL A 1 273 ? 21.396 -37.933 -9.553 1.00 37.19 273 VAL A N 1
ATOM 2062 C CA . VAL A 1 273 ? 20.718 -37.955 -8.250 1.00 37.19 273 VAL A CA 1
ATOM 2063 C C . VAL A 1 273 ? 21.757 -37.869 -7.122 1.00 37.19 273 VAL A C 1
ATOM 2065 O O . VAL A 1 273 ? 22.548 -38.793 -6.938 1.00 37.19 273 VAL A O 1
ATOM 2068 N N . GLY A 1 274 ? 21.754 -36.776 -6.352 1.00 26.94 274 GLY A N 1
ATOM 2069 C CA . GLY A 1 274 ? 22.656 -36.557 -5.215 1.00 26.94 274 GLY A CA 1
ATOM 2070 C C . GLY A 1 274 ? 21.940 -36.665 -3.866 1.00 26.94 274 GLY A C 1
ATOM 2071 O O . GLY A 1 274 ? 21.057 -35.871 -3.560 1.00 26.94 274 GLY A O 1
ATOM 2072 N N . ARG A 1 275 ? 22.332 -37.648 -3.047 1.00 26.55 275 ARG A N 1
ATOM 2073 C CA . ARG A 1 275 ? 21.917 -37.811 -1.640 1.00 26.55 275 ARG A CA 1
ATOM 2074 C C . ARG A 1 275 ? 22.564 -36.740 -0.751 1.00 26.55 275 ARG A C 1
ATOM 2076 O O . ARG A 1 275 ? 23.774 -36.547 -0.816 1.00 26.55 275 ARG A O 1
ATOM 2083 N N . CYS A 1 276 ? 21.789 -36.123 0.143 1.00 25.75 276 CYS A N 1
ATOM 2084 C CA . CYS A 1 276 ? 22.321 -35.271 1.210 1.00 25.75 276 CYS A CA 1
ATOM 2085 C C . CYS A 1 276 ? 22.920 -36.117 2.344 1.00 25.75 276 CYS A C 1
ATOM 2087 O O . CYS A 1 276 ? 22.225 -36.915 2.970 1.00 25.75 276 CYS A O 1
ATOM 2089 N N . VAL A 1 277 ? 24.201 -35.894 2.644 1.00 28.56 277 VAL A N 1
ATOM 2090 C CA . VAL A 1 277 ? 24.873 -36.376 3.857 1.00 28.56 277 VAL A CA 1
ATOM 2091 C C . VAL A 1 277 ? 24.948 -35.211 4.846 1.00 28.56 277 VAL A C 1
ATOM 2093 O O . VAL A 1 277 ? 25.548 -34.179 4.552 1.00 28.56 277 VAL A O 1
ATOM 2096 N N . ALA A 1 278 ? 24.322 -35.356 6.015 1.00 29.52 278 ALA A N 1
ATOM 2097 C CA . ALA A 1 278 ? 24.334 -34.349 7.073 1.00 29.52 278 ALA A CA 1
ATOM 2098 C C . ALA A 1 278 ? 25.671 -34.375 7.840 1.00 29.52 278 ALA A C 1
ATOM 2100 O O . ALA A 1 278 ? 25.912 -35.250 8.671 1.00 29.52 278 ALA A O 1
ATOM 2101 N N . GLY A 1 279 ? 26.545 -33.401 7.574 1.00 27.17 279 GLY A N 1
ATOM 2102 C CA . GLY A 1 279 ? 27.772 -33.167 8.338 1.00 27.17 279 GLY A CA 1
ATOM 2103 C C . GLY A 1 279 ? 27.522 -32.240 9.529 1.00 27.17 279 GLY A C 1
ATOM 2104 O O . GLY A 1 279 ? 27.326 -31.040 9.359 1.00 27.17 279 GLY A O 1
ATOM 2105 N N . ARG A 1 280 ? 27.546 -32.790 10.745 1.00 27.94 280 ARG A N 1
ATOM 2106 C CA . ARG A 1 280 ? 27.415 -32.053 12.013 1.00 27.94 280 ARG A CA 1
ATOM 2107 C C . ARG A 1 280 ? 28.748 -31.353 12.337 1.00 27.94 280 ARG A C 1
ATOM 2109 O O . ARG A 1 280 ? 29.752 -32.037 12.515 1.00 27.94 280 ARG A O 1
ATOM 2116 N N . ARG A 1 281 ? 28.779 -30.021 12.470 1.00 28.36 281 ARG A N 1
ATOM 2117 C CA . ARG A 1 281 ? 29.902 -29.296 13.103 1.00 28.36 281 ARG A CA 1
ATOM 2118 C C . ARG A 1 281 ? 29.402 -28.437 14.266 1.00 28.36 281 ARG A C 1
ATOM 2120 O O . ARG A 1 281 ? 28.523 -27.604 14.090 1.00 28.36 281 ARG A O 1
ATOM 2127 N N . LYS A 1 282 ? 29.971 -28.689 15.451 1.00 29.69 282 LYS A N 1
ATOM 2128 C CA . LYS A 1 282 ? 29.852 -27.889 16.680 1.00 29.69 282 LYS A CA 1
ATOM 2129 C C . LYS A 1 282 ? 30.757 -26.657 16.586 1.00 29.69 282 LYS A C 1
ATOM 2131 O O . LYS A 1 282 ? 31.938 -26.838 16.318 1.00 29.69 282 LYS A O 1
ATOM 2136 N N . MET A 1 283 ? 30.232 -25.482 16.920 1.00 29.11 283 MET A N 1
ATOM 2137 C CA . MET A 1 283 ? 30.901 -24.310 17.524 1.00 29.11 283 MET A CA 1
ATOM 2138 C C . MET A 1 283 ? 29.751 -23.510 18.165 1.00 29.11 283 MET A C 1
ATOM 2140 O O . MET A 1 283 ? 28.695 -23.426 17.552 1.00 29.11 283 MET A O 1
ATOM 2144 N N . GLY A 1 284 ? 29.754 -22.972 19.379 1.00 27.69 284 GLY A N 1
ATOM 2145 C CA . GLY A 1 284 ? 30.776 -22.570 20.339 1.00 27.69 284 GLY A CA 1
ATOM 2146 C C . GLY A 1 284 ? 30.162 -21.328 21.001 1.00 27.69 284 GLY A C 1
ATOM 2147 O O . GLY A 1 284 ? 29.944 -20.340 20.310 1.00 27.69 284 GLY A O 1
ATOM 2148 N N . PHE A 1 285 ? 29.744 -21.432 22.266 1.00 25.81 285 PHE A N 1
ATOM 2149 C CA . PHE A 1 285 ? 29.082 -20.356 23.020 1.00 25.81 285 PHE A CA 1
ATOM 2150 C C . PHE A 1 285 ? 30.035 -19.162 23.202 1.00 25.81 285 PHE A C 1
ATOM 2152 O O . PHE A 1 285 ? 31.199 -19.365 23.540 1.00 25.81 285 PHE A O 1
ATOM 2159 N N . GLY A 1 286 ? 29.532 -17.944 22.998 1.00 27.00 286 GLY A N 1
ATOM 2160 C CA . GLY A 1 286 ? 30.214 -16.683 23.291 1.00 27.00 286 GLY A CA 1
ATOM 2161 C C . GLY A 1 286 ? 29.187 -15.632 23.714 1.00 27.00 286 GLY A C 1
ATOM 2162 O O . GLY A 1 286 ? 28.101 -15.568 23.140 1.00 27.00 286 GLY A O 1
ATOM 2163 N N . ASP A 1 287 ? 29.523 -14.899 24.768 1.00 26.84 287 ASP A N 1
ATOM 2164 C CA . ASP A 1 287 ? 28.620 -14.266 25.728 1.00 26.84 287 ASP A CA 1
ATOM 2165 C C . ASP A 1 287 ? 27.742 -13.106 25.229 1.00 26.84 287 ASP A C 1
ATOM 2167 O O . ASP A 1 287 ? 28.095 -12.319 24.352 1.00 26.84 287 ASP A O 1
ATOM 2171 N N . VAL A 1 288 ? 26.580 -12.998 25.880 1.00 27.81 288 VAL A N 1
ATOM 2172 C CA . VAL A 1 288 ? 25.570 -11.945 25.745 1.00 27.81 288 VAL A CA 1
ATOM 2173 C C . VAL A 1 288 ? 25.949 -10.762 26.641 1.00 27.81 288 VAL A C 1
ATOM 2175 O O . VAL A 1 288 ? 25.994 -10.904 27.860 1.00 27.81 288 VAL A O 1
ATOM 2178 N N . ALA A 1 289 ? 26.143 -9.579 26.057 1.00 27.84 289 ALA A N 1
ATOM 2179 C CA . ALA A 1 289 ? 26.164 -8.315 26.791 1.00 27.84 289 ALA A CA 1
ATOM 2180 C C . ALA A 1 289 ? 24.839 -7.570 26.563 1.00 27.84 289 ALA A C 1
ATOM 2182 O O . ALA A 1 289 ? 24.530 -7.140 25.453 1.00 27.84 289 ALA A O 1
ATOM 2183 N N . VAL A 1 290 ? 24.049 -7.452 27.630 1.00 30.69 290 VAL A N 1
ATOM 2184 C CA . VAL A 1 290 ? 22.809 -6.669 27.704 1.00 30.69 290 VAL A CA 1
ATOM 2185 C C . VAL A 1 290 ? 23.172 -5.256 28.166 1.00 30.69 290 VAL A C 1
ATOM 2187 O O . VAL A 1 290 ? 23.831 -5.108 29.193 1.00 30.69 290 VAL A O 1
ATOM 2190 N N . SER A 1 291 ? 22.743 -4.216 27.447 1.00 28.31 291 SER A N 1
ATOM 2191 C CA . SER A 1 291 ? 22.839 -2.822 27.914 1.00 28.31 291 SER A CA 1
ATOM 2192 C C . SER A 1 291 ? 21.471 -2.323 28.412 1.00 28.31 291 SER A C 1
ATOM 2194 O O . SER A 1 291 ? 20.461 -2.635 27.775 1.00 28.31 291 SER A O 1
ATOM 2196 N N . PRO A 1 292 ? 21.398 -1.572 29.531 1.00 32.62 292 PRO A N 1
ATOM 2197 C CA . PRO A 1 292 ? 20.137 -1.215 30.172 1.00 32.62 292 PRO A CA 1
ATOM 2198 C C . PRO A 1 292 ? 19.560 0.113 29.662 1.00 32.62 292 PRO A C 1
ATOM 2200 O O . PRO A 1 292 ? 20.283 1.079 29.435 1.00 32.62 292 PRO A O 1
ATOM 2203 N N . TRP A 1 293 ? 18.232 0.156 29.550 1.00 29.38 293 TRP A N 1
ATOM 2204 C CA . TRP A 1 293 ? 17.443 1.378 29.404 1.00 29.38 293 TRP A CA 1
ATOM 2205 C C . TRP A 1 293 ? 17.278 2.048 30.773 1.00 29.38 293 TRP A C 1
ATOM 2207 O O . TRP A 1 293 ? 16.861 1.396 31.731 1.00 29.38 293 TRP A O 1
ATOM 2217 N N . THR A 1 294 ? 17.566 3.345 30.864 1.00 33.44 294 THR A N 1
ATOM 2218 C CA . THR A 1 294 ? 17.241 4.188 32.024 1.00 33.44 294 THR A CA 1
ATOM 2219 C C . THR A 1 294 ? 16.133 5.178 31.674 1.00 33.44 294 THR A C 1
ATOM 2221 O O . THR A 1 294 ? 16.273 5.895 30.688 1.00 33.44 294 THR A O 1
ATOM 2224 N N . ALA A 1 295 ? 15.098 5.144 32.526 1.00 37.44 295 ALA A N 1
ATOM 2225 C CA . ALA A 1 295 ? 14.129 6.167 32.957 1.00 37.44 295 ALA A CA 1
ATOM 2226 C C . ALA A 1 295 ? 13.648 7.241 31.965 1.00 37.44 295 ALA A C 1
ATOM 2228 O O . ALA A 1 295 ? 14.444 8.133 31.605 1.00 37.44 295 ALA A O 1
#

Organism: NCBI:txid112253